Protein AF-A0A8K1FMA5-F1 (afdb_monomer)

Sequence (249 aa):
MRLHDHNEITRLQSVLAKSKANTSAMPLDVDAAVLAFESQVIRVVFQLLESLSGFIEFFFLLELTVLFLTFRWRFLTHLGYMLDTMLVIGTIMCEIFTQSKTLRLLGIIRVWRVFRLVNTLVDRERRAHDLTREALDIEKARVFQLQTENIAAQESLKREYESRASVERMLQGFKDEADTLREALNIAARAVAEATMQGFVGELVEDELTQPADKPTDPPLPLETLVVESDEELDEQHFQDALTVEVAG

Foldseek 3Di:
DVVVVVVVVVVVVVVVVVVVVVVVVPPPVVVVVVVVVVVVVVVVVVVVCVVVVVVVLVVVVVVLVVLCVVCPPVLCVPPVSVVSVCLSVVLVVCVVPPDPDCVVVNVVSVVVVVVVVVVVVVVVVVVVVVVVVVVVVVVVVVVVVVVVVVVVVVVVVVVVVVVVVVVVVVVVVVVVVVVVVVVVVVVVVVVVVVVVVVVVVPDDDDDDDDDDDDDDDDDDDDPPDPPPPPPPDDDPVVVVVVVVVVPPD

Radius of gyration: 58.7 Å; Cα contacts (8 Å, |Δi|>4): 14; chains: 1; bounding box: 173×33×138 Å

Structure (mmCIF, N/CA/C/O backbone):
data_AF-A0A8K1FMA5-F1
#
_entry.id   AF-A0A8K1FMA5-F1
#
loop_
_atom_site.group_PDB
_atom_site.id
_atom_site.type_symbol
_atom_site.label_atom_id
_atom_site.label_alt_id
_atom_site.label_comp_id
_atom_site.label_asym_id
_atom_site.label_entity_id
_atom_site.label_seq_id
_atom_site.pdbx_PDB_ins_code
_atom_site.Cartn_x
_atom_site.Cartn_y
_atom_site.Cartn_z
_atom_site.occupancy
_atom_site.B_iso_or_equiv
_atom_site.auth_seq_id
_atom_site.auth_comp_id
_atom_site.auth_asym_id
_atom_site.auth_atom_id
_atom_site.pdbx_PDB_model_num
ATOM 1 N N . MET A 1 1 ? 97.512 17.614 -18.744 1.00 57.12 1 MET A N 1
ATOM 2 C CA . MET A 1 1 ? 96.231 17.448 -18.020 1.00 57.12 1 MET A CA 1
ATOM 3 C C . MET A 1 1 ? 95.005 17.997 -18.768 1.00 57.12 1 MET A C 1
ATOM 5 O O . MET A 1 1 ? 93.962 17.393 -18.641 1.00 57.12 1 MET A O 1
ATOM 9 N N . ARG A 1 2 ? 95.101 19.038 -19.621 1.00 57.09 2 ARG A N 1
ATOM 10 C CA . ARG A 1 2 ? 93.936 19.632 -20.335 1.00 57.09 2 ARG A CA 1
ATOM 11 C C . ARG A 1 2 ? 93.333 18.840 -21.516 1.00 57.09 2 ARG A C 1
ATOM 13 O O . ARG A 1 2 ? 92.253 19.184 -21.973 1.00 57.09 2 ARG A O 1
ATOM 20 N N . LEU A 1 3 ? 94.017 17.819 -22.040 1.00 57.47 3 LEU A N 1
ATOM 21 C CA . LEU A 1 3 ? 93.524 17.041 -23.193 1.00 57.47 3 LEU A CA 1
ATOM 22 C C . LEU A 1 3 ? 92.567 15.905 -22.796 1.00 57.47 3 LEU A C 1
ATOM 24 O O . LEU A 1 3 ? 91.819 15.427 -23.643 1.00 57.47 3 LEU A O 1
ATOM 28 N N . HIS A 1 4 ? 92.569 15.487 -21.525 1.00 58.38 4 HIS A N 1
ATOM 29 C CA . HIS A 1 4 ? 91.697 14.408 -21.062 1.00 58.38 4 HIS A CA 1
ATOM 30 C C . HIS A 1 4 ? 90.245 14.886 -20.913 1.00 58.38 4 HIS A C 1
ATOM 32 O O . HIS A 1 4 ? 89.336 14.212 -21.397 1.00 58.38 4 HIS A O 1
ATOM 38 N N . ASP A 1 5 ? 90.055 16.099 -20.387 1.00 66.00 5 ASP A N 1
ATOM 39 C CA . ASP A 1 5 ? 88.735 16.701 -20.156 1.00 66.00 5 ASP A CA 1
ATOM 40 C C . ASP A 1 5 ? 87.955 16.950 -21.456 1.00 66.00 5 ASP A C 1
ATOM 42 O O . ASP A 1 5 ? 86.731 16.841 -21.494 1.00 66.00 5 ASP A O 1
ATOM 46 N N . HIS A 1 6 ? 88.643 17.238 -22.566 1.00 68.31 6 HIS A N 1
ATOM 47 C CA . HIS A 1 6 ? 87.973 17.549 -23.832 1.00 68.31 6 HIS A CA 1
ATOM 48 C C . HIS A 1 6 ? 87.292 16.322 -24.467 1.00 68.31 6 HIS A C 1
ATOM 50 O O . HIS A 1 6 ? 86.238 16.443 -25.099 1.00 68.31 6 HIS A O 1
ATOM 56 N N . ASN A 1 7 ? 87.856 15.129 -24.252 1.00 72.19 7 ASN A N 1
ATOM 57 C CA . ASN A 1 7 ? 87.273 13.871 -24.723 1.00 72.19 7 ASN A CA 1
ATOM 58 C C . ASN A 1 7 ? 86.082 13.419 -23.865 1.00 72.19 7 ASN A C 1
ATOM 60 O O . ASN A 1 7 ? 85.160 12.774 -24.367 1.00 72.19 7 ASN A O 1
ATOM 64 N N . GLU A 1 8 ? 86.063 13.773 -22.579 1.00 76.00 8 GLU A N 1
ATOM 65 C CA . GLU A 1 8 ? 84.919 13.480 -21.712 1.00 76.00 8 GLU A CA 1
ATOM 66 C C . GLU A 1 8 ? 83.738 14.402 -22.014 1.00 76.00 8 GLU A C 1
ATOM 68 O O . GLU A 1 8 ? 82.604 13.933 -22.120 1.00 76.00 8 GLU A O 1
ATOM 73 N N . ILE A 1 9 ? 84.000 15.686 -22.274 1.00 75.94 9 ILE A N 1
ATOM 74 C CA . ILE A 1 9 ? 82.956 16.652 -22.639 1.00 75.94 9 ILE A CA 1
ATOM 75 C C . ILE A 1 9 ? 82.278 16.259 -23.960 1.00 75.94 9 ILE A C 1
ATOM 77 O O . ILE A 1 9 ? 81.050 16.276 -24.048 1.00 75.94 9 ILE A O 1
ATOM 81 N N . THR A 1 10 ? 83.040 15.837 -24.972 1.00 79.38 10 THR A N 1
ATOM 82 C CA . THR A 1 10 ? 82.469 15.382 -26.254 1.00 79.38 10 THR A CA 1
ATOM 83 C C . THR A 1 10 ? 81.686 14.075 -26.113 1.00 79.38 10 THR A C 1
ATOM 85 O O . THR A 1 10 ? 80.614 13.932 -26.710 1.00 79.38 10 THR A O 1
ATOM 88 N N . ARG A 1 11 ? 82.136 13.143 -25.261 1.00 80.00 11 ARG A N 1
ATOM 89 C CA . ARG A 1 11 ? 81.356 11.940 -24.931 1.00 80.00 11 ARG A CA 1
ATOM 90 C C . ARG A 1 11 ? 80.042 12.284 -24.244 1.00 80.00 11 ARG A C 1
ATOM 92 O O . ARG A 1 11 ? 79.002 11.789 -24.681 1.00 80.00 11 ARG A O 1
ATOM 99 N N . LEU A 1 12 ? 80.060 13.156 -23.240 1.00 80.00 12 LEU A N 1
ATOM 100 C CA . LEU A 1 12 ? 78.847 13.566 -22.534 1.00 80.00 12 LEU A CA 1
ATOM 101 C C . LEU A 1 12 ? 77.875 14.293 -23.464 1.00 80.00 12 LEU A C 1
ATOM 103 O O . LEU A 1 12 ? 76.683 14.002 -23.429 1.00 80.00 12 LEU A O 1
ATOM 107 N N . GLN A 1 13 ? 78.362 15.144 -24.368 1.00 81.56 13 GLN A N 1
ATOM 108 C CA . GLN A 1 13 ? 77.512 15.784 -25.375 1.00 81.56 13 GLN A CA 1
ATOM 109 C C . GLN A 1 13 ? 76.880 14.775 -26.339 1.00 81.56 13 GLN A C 1
ATOM 111 O O . GLN A 1 13 ? 75.699 14.903 -26.653 1.00 81.56 13 GLN A O 1
ATOM 116 N N . SER A 1 14 ? 77.612 13.737 -26.758 1.00 80.00 14 SER A N 1
ATOM 117 C CA . SER A 1 14 ? 77.051 12.690 -27.623 1.00 80.00 14 SER A CA 1
ATOM 118 C C . SER A 1 14 ? 75.979 11.852 -26.914 1.00 80.00 14 SER A C 1
ATOM 120 O O . SER A 1 14 ? 74.945 11.540 -27.504 1.00 80.00 14 SER A O 1
ATOM 122 N N . VAL A 1 15 ? 76.173 11.547 -25.625 1.00 81.31 15 VAL A N 1
ATOM 123 C CA . VAL A 1 15 ? 75.199 10.806 -24.809 1.00 81.31 15 VAL A CA 1
ATOM 124 C C . VAL A 1 15 ? 73.966 11.663 -24.537 1.00 81.31 15 VAL A C 1
ATOM 126 O O . VAL A 1 15 ? 72.845 11.167 -24.625 1.00 81.31 15 VAL A O 1
ATOM 129 N N . LEU A 1 16 ? 74.146 12.958 -24.278 1.00 78.50 16 LEU A N 1
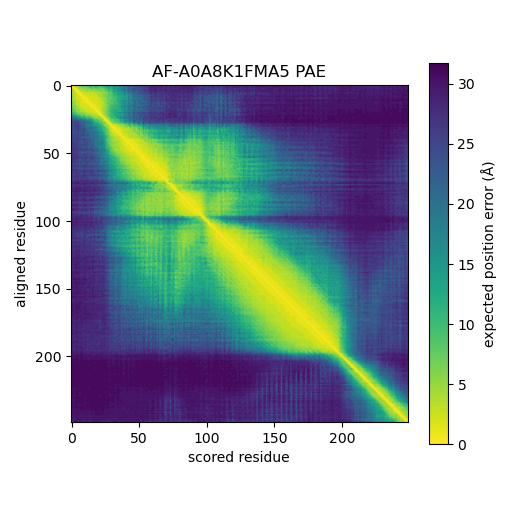ATOM 130 C CA . LEU A 1 16 ? 73.052 13.889 -24.014 1.00 78.50 16 LEU A CA 1
ATOM 131 C C . LEU A 1 16 ? 72.252 14.190 -25.291 1.00 78.50 16 LEU A C 1
ATOM 133 O O . LEU A 1 16 ? 71.025 14.224 -25.241 1.00 78.50 16 LEU A O 1
ATOM 137 N N . ALA A 1 17 ? 72.908 14.297 -26.450 1.00 77.25 17 ALA A N 1
ATOM 138 C CA . ALA A 1 17 ? 72.239 14.403 -27.747 1.00 77.25 17 ALA A CA 1
ATOM 139 C C . ALA A 1 17 ? 71.451 13.129 -28.094 1.00 77.25 17 ALA A C 1
ATOM 141 O O . ALA A 1 17 ? 70.309 13.215 -28.543 1.00 77.25 17 ALA A O 1
ATOM 142 N N . LYS A 1 18 ? 72.017 11.946 -27.823 1.00 74.94 18 LYS A N 1
ATOM 143 C CA . LYS A 1 18 ? 71.348 10.657 -28.051 1.00 74.94 18 LYS A CA 1
ATOM 144 C C . LYS A 1 18 ? 70.177 10.426 -27.086 1.00 74.94 18 LYS A C 1
ATOM 146 O O . LYS A 1 18 ? 69.137 9.930 -27.501 1.00 74.94 18 LYS A O 1
ATOM 151 N N . SER A 1 19 ? 70.314 10.850 -25.829 1.00 69.94 19 SER A N 1
ATOM 152 C CA . SER A 1 19 ? 69.232 10.853 -24.837 1.00 69.94 19 SER A CA 1
ATOM 153 C C . SER A 1 19 ? 68.105 11.805 -25.248 1.00 69.94 19 SER A C 1
ATOM 155 O O . SER A 1 19 ? 66.954 11.392 -25.329 1.00 69.94 19 SER A O 1
ATOM 157 N N . LYS A 1 20 ? 68.429 13.045 -25.642 1.00 67.50 20 LYS A N 1
ATOM 158 C CA . LYS A 1 20 ? 67.441 14.037 -26.098 1.00 67.50 20 LYS A CA 1
ATOM 159 C C . LYS A 1 20 ? 66.691 13.591 -27.361 1.00 67.50 20 LYS A C 1
ATOM 161 O O . LYS A 1 20 ? 65.498 13.861 -27.474 1.00 67.50 20 LYS A O 1
ATOM 166 N N . ALA A 1 21 ? 67.358 12.879 -28.272 1.00 63.41 21 ALA A N 1
ATOM 167 C CA . ALA A 1 21 ? 66.722 12.283 -29.448 1.00 63.41 21 ALA A CA 1
ATOM 168 C C . ALA A 1 21 ? 65.750 11.145 -29.081 1.00 63.41 21 ALA A C 1
ATOM 170 O O . ALA A 1 21 ? 64.654 11.088 -29.633 1.00 63.41 21 ALA A O 1
ATOM 171 N N . ASN A 1 22 ? 66.099 10.295 -28.109 1.00 60.34 22 ASN A N 1
ATOM 172 C CA . ASN A 1 22 ? 65.214 9.224 -27.641 1.00 60.34 22 ASN A CA 1
ATOM 173 C C . ASN A 1 22 ? 64.010 9.751 -26.843 1.00 60.34 22 ASN A C 1
ATOM 175 O O . ASN A 1 22 ? 62.909 9.231 -26.996 1.00 60.34 22 ASN A O 1
ATOM 179 N N . THR A 1 23 ? 64.176 10.803 -26.037 1.00 57.38 23 THR A N 1
ATOM 180 C CA . THR A 1 23 ? 63.074 11.377 -25.242 1.00 57.38 23 THR A CA 1
ATOM 181 C C . THR A 1 23 ? 62.101 12.201 -26.095 1.00 57.38 23 THR A C 1
ATOM 183 O O . THR A 1 23 ? 60.922 12.293 -25.768 1.00 57.38 23 THR A O 1
ATOM 186 N N . SER A 1 24 ? 62.549 12.763 -27.225 1.00 55.69 24 SER A N 1
ATOM 187 C CA . SER A 1 24 ? 61.679 13.517 -28.144 1.00 55.69 24 SER A CA 1
ATOM 188 C C . SER A 1 24 ? 60.790 12.632 -29.031 1.00 55.69 24 SER A C 1
ATOM 190 O O . SER A 1 24 ? 59.864 13.151 -29.649 1.00 55.69 24 SER A O 1
ATOM 192 N N . ALA A 1 25 ? 61.056 11.325 -29.113 1.00 55.50 25 ALA A N 1
ATOM 193 C CA . ALA A 1 25 ? 60.294 10.387 -29.941 1.00 55.50 25 ALA A CA 1
ATOM 194 C C . ALA A 1 25 ? 59.151 9.677 -29.184 1.00 55.50 25 ALA A C 1
ATOM 196 O O . ALA A 1 25 ? 58.418 8.905 -29.792 1.00 55.50 25 ALA A O 1
ATOM 197 N N . MET A 1 26 ? 58.992 9.924 -27.876 1.00 55.81 26 MET A N 1
ATOM 198 C CA . MET A 1 26 ? 58.105 9.148 -26.997 1.00 55.81 26 MET A CA 1
ATOM 199 C C . MET A 1 26 ? 56.986 9.922 -26.247 1.00 55.81 26 MET A C 1
ATOM 201 O O . MET A 1 26 ? 56.595 9.469 -25.176 1.00 55.81 26 MET A O 1
ATOM 205 N N . PRO A 1 27 ? 56.422 11.045 -26.749 1.00 53.69 27 PRO A N 1
ATOM 206 C CA . PRO A 1 27 ? 55.137 11.527 -26.218 1.00 53.69 27 PRO A CA 1
ATOM 207 C C . PRO A 1 27 ? 53.956 11.459 -27.204 1.00 53.69 27 PRO A C 1
ATOM 209 O O . PRO A 1 27 ? 52.830 11.684 -26.789 1.00 53.69 27 PRO A O 1
ATOM 212 N N . LEU A 1 28 ? 54.159 11.127 -28.485 1.00 54.62 28 LEU A N 1
ATOM 213 C CA . LEU A 1 28 ? 53.082 11.178 -29.497 1.00 54.62 28 LEU A CA 1
ATOM 214 C C . LEU A 1 28 ? 52.257 9.888 -29.647 1.00 54.62 28 LEU A C 1
ATOM 216 O O . LEU A 1 28 ? 51.169 9.933 -30.211 1.00 54.62 28 LEU A O 1
ATOM 220 N N . ASP A 1 29 ? 52.749 8.753 -29.148 1.00 60.56 29 ASP A N 1
ATOM 221 C CA . ASP A 1 29 ? 52.076 7.455 -29.317 1.00 60.56 29 ASP A CA 1
ATOM 222 C C . ASP A 1 29 ? 51.064 7.166 -28.193 1.00 60.56 29 ASP A C 1
ATOM 224 O O . ASP A 1 29 ? 50.054 6.505 -28.410 1.00 60.56 29 ASP A O 1
ATOM 228 N N . VAL A 1 30 ? 51.279 7.722 -26.993 1.00 65.62 30 VAL A N 1
ATOM 229 C CA . VAL A 1 30 ? 50.375 7.516 -25.847 1.00 65.62 30 VAL A CA 1
ATOM 230 C C . VAL A 1 30 ? 49.055 8.254 -26.059 1.00 65.62 30 VAL A C 1
ATOM 232 O O . VAL A 1 30 ? 47.998 7.655 -25.893 1.00 65.62 30 VAL A O 1
ATOM 235 N N . ASP A 1 31 ? 49.096 9.510 -26.507 1.00 73.00 31 ASP A N 1
ATOM 236 C CA . ASP A 1 31 ? 47.880 10.281 -26.796 1.00 73.00 31 ASP A CA 1
ATOM 237 C C . ASP A 1 31 ? 47.112 9.691 -27.988 1.00 73.00 31 ASP A C 1
ATOM 239 O O . ASP A 1 31 ? 45.884 9.602 -27.966 1.00 73.00 31 ASP A O 1
ATOM 243 N N . ALA A 1 32 ? 47.826 9.204 -29.010 1.00 73.25 32 ALA A N 1
ATOM 244 C CA . ALA A 1 32 ? 47.218 8.505 -30.138 1.00 73.25 32 ALA A CA 1
ATOM 245 C C . ALA A 1 32 ? 46.580 7.170 -29.714 1.00 73.25 32 ALA A C 1
ATOM 247 O O . ALA A 1 32 ? 45.475 6.853 -30.157 1.00 73.25 32 ALA A O 1
ATOM 248 N N . ALA A 1 33 ? 47.228 6.412 -28.824 1.00 73.00 33 ALA A N 1
ATOM 249 C CA . ALA A 1 33 ? 46.697 5.169 -28.274 1.00 73.00 33 ALA A CA 1
ATOM 250 C C . ALA A 1 33 ? 45.479 5.402 -27.368 1.00 73.00 33 ALA A C 1
ATOM 252 O O . ALA A 1 33 ? 44.516 4.639 -27.444 1.00 73.00 33 ALA A O 1
ATOM 253 N N . VAL A 1 34 ? 45.475 6.467 -26.558 1.00 74.94 34 VAL A N 1
ATOM 254 C CA . VAL A 1 34 ? 44.325 6.855 -25.725 1.00 74.94 34 VAL A CA 1
ATOM 255 C C . VAL A 1 34 ? 43.141 7.260 -26.603 1.00 74.94 34 VAL A C 1
ATOM 257 O O . VAL A 1 34 ? 42.051 6.727 -26.419 1.00 74.94 34 VAL A O 1
ATOM 260 N N . LEU A 1 35 ? 43.349 8.097 -27.623 1.00 76.62 35 LEU A N 1
ATOM 261 C CA . LEU A 1 35 ? 42.286 8.481 -28.562 1.00 76.62 35 LEU A CA 1
ATOM 262 C C . LEU A 1 35 ? 41.766 7.287 -29.381 1.00 76.62 35 LEU A C 1
ATOM 264 O O . LEU A 1 35 ? 40.562 7.172 -29.628 1.00 76.62 35 LEU A O 1
ATOM 268 N N . ALA A 1 36 ? 42.649 6.370 -29.787 1.00 77.69 36 ALA A N 1
ATOM 269 C CA . ALA A 1 36 ? 42.258 5.143 -30.476 1.00 77.69 36 ALA A CA 1
ATOM 270 C C . ALA A 1 36 ? 41.417 4.238 -29.564 1.00 77.69 36 ALA A C 1
ATOM 272 O O . ALA A 1 36 ? 40.360 3.764 -29.988 1.00 77.69 36 ALA A O 1
ATOM 273 N N . PHE A 1 37 ? 41.831 4.066 -28.306 1.00 77.88 37 PHE A N 1
ATOM 274 C CA . PHE A 1 37 ? 41.095 3.298 -27.306 1.00 77.88 37 PHE A CA 1
ATOM 275 C C . PHE A 1 37 ? 39.724 3.916 -27.012 1.00 77.88 37 PHE A C 1
ATOM 277 O O . PHE A 1 37 ? 38.719 3.210 -27.066 1.00 77.88 37 PHE A O 1
ATOM 284 N N . GLU A 1 38 ? 39.649 5.232 -26.803 1.00 80.81 38 GLU A N 1
ATOM 285 C CA . GLU A 1 38 ? 38.384 5.953 -26.629 1.00 80.81 38 GLU A CA 1
ATOM 286 C C . GLU A 1 38 ? 37.455 5.746 -27.829 1.00 80.81 38 GLU A C 1
ATOM 288 O O . GLU A 1 38 ? 36.285 5.400 -27.663 1.00 80.81 38 GLU A O 1
ATOM 293 N N . SER A 1 39 ? 37.978 5.860 -29.053 1.00 81.38 39 SER A N 1
ATOM 294 C CA . SER A 1 39 ? 37.184 5.649 -30.266 1.00 81.38 39 SER A CA 1
ATOM 295 C C . SER A 1 39 ? 36.667 4.211 -30.397 1.00 81.38 39 SER A C 1
ATOM 297 O O . SER A 1 39 ? 35.559 3.985 -30.894 1.00 81.38 39 SER A O 1
ATOM 299 N N . GLN A 1 40 ? 37.441 3.231 -29.931 1.00 85.88 40 GLN A N 1
ATOM 300 C CA . GLN A 1 40 ? 37.088 1.820 -29.995 1.00 85.88 40 GLN A CA 1
ATOM 301 C C . GLN A 1 40 ? 36.061 1.453 -28.923 1.00 85.88 40 GLN A C 1
ATOM 303 O O . GLN A 1 40 ? 35.084 0.772 -29.233 1.00 85.88 40 GLN A O 1
ATOM 308 N N . VAL A 1 41 ? 36.212 1.979 -27.705 1.00 84.62 41 VAL A N 1
ATOM 309 C CA . VAL A 1 41 ? 35.208 1.861 -26.639 1.00 84.62 41 VAL A CA 1
ATOM 310 C C . VAL A 1 41 ? 33.893 2.478 -27.093 1.00 84.62 41 VAL A C 1
ATOM 312 O O . VAL A 1 41 ? 32.857 1.830 -26.986 1.00 84.62 41 VAL A O 1
ATOM 315 N N . ILE A 1 42 ? 33.922 3.677 -27.678 1.00 84.81 42 ILE A N 1
ATOM 316 C CA . ILE A 1 42 ? 32.722 4.340 -28.192 1.00 84.81 42 ILE A CA 1
ATOM 317 C C . ILE A 1 42 ? 32.021 3.466 -29.243 1.00 84.81 42 ILE A C 1
ATOM 319 O O . ILE A 1 42 ? 30.808 3.287 -29.167 1.00 84.81 42 ILE A O 1
ATOM 323 N N . ARG A 1 43 ? 32.756 2.859 -30.186 1.00 84.56 43 ARG A N 1
ATOM 324 C CA . ARG A 1 43 ? 32.174 1.945 -31.190 1.0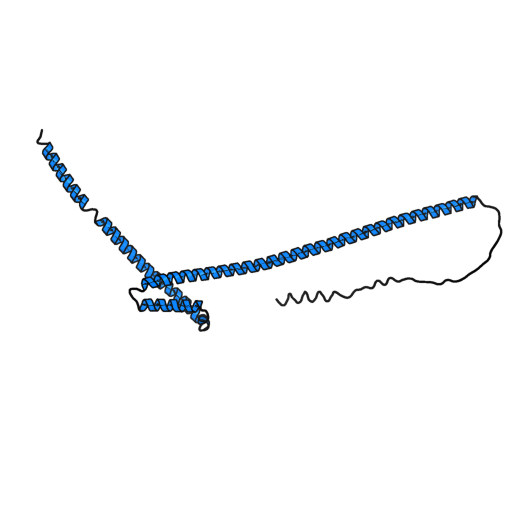0 84.56 43 ARG A CA 1
ATOM 325 C C . ARG A 1 43 ? 31.535 0.710 -30.563 1.00 84.56 43 ARG A C 1
ATOM 327 O O . ARG A 1 43 ? 30.416 0.367 -30.932 1.00 84.56 43 ARG A O 1
ATOM 334 N N . VAL A 1 44 ? 32.222 0.063 -29.622 1.00 86.19 44 VAL A N 1
ATOM 335 C CA . VAL A 1 44 ? 31.703 -1.128 -28.931 1.00 86.19 44 VAL A CA 1
ATOM 336 C C . VAL A 1 44 ? 30.462 -0.776 -28.115 1.00 86.19 44 VAL A C 1
ATOM 338 O O . VAL A 1 44 ? 29.468 -1.493 -28.170 1.00 86.19 44 VAL A O 1
ATOM 341 N N . VAL A 1 45 ? 30.484 0.356 -27.411 1.00 81.19 45 VAL A N 1
ATOM 342 C CA . VAL A 1 45 ? 29.339 0.875 -26.657 1.00 81.19 45 VAL A CA 1
ATOM 343 C C . VAL A 1 45 ? 28.169 1.158 -27.595 1.00 81.19 45 VAL A C 1
ATOM 345 O O . VAL A 1 45 ? 27.068 0.701 -27.315 1.00 81.1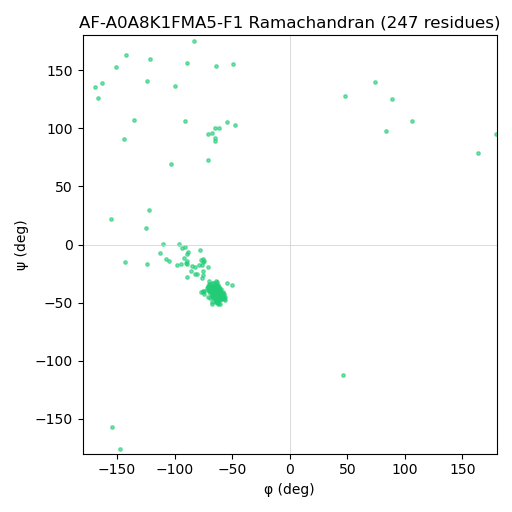9 45 VAL A O 1
ATOM 348 N N . PHE A 1 46 ? 28.379 1.819 -28.736 1.00 82.25 46 PHE A N 1
ATOM 349 C CA . PHE A 1 46 ? 27.308 2.039 -29.713 1.00 82.25 46 PHE A CA 1
ATOM 350 C C . PHE A 1 46 ? 26.735 0.730 -30.261 1.00 82.25 46 PHE A C 1
ATOM 352 O O . PHE A 1 46 ? 25.518 0.595 -30.321 1.00 82.25 46 PHE A O 1
ATOM 359 N N . GLN A 1 47 ? 27.579 -0.251 -30.579 1.00 83.88 47 GLN A N 1
ATOM 360 C CA . GLN A 1 47 ? 27.141 -1.556 -31.078 1.00 83.88 47 GLN A CA 1
ATOM 361 C C . GLN A 1 47 ? 26.357 -2.357 -30.019 1.00 83.88 47 GLN A C 1
ATOM 363 O O . GLN A 1 47 ? 25.366 -3.026 -30.325 1.00 83.88 47 GLN A O 1
ATOM 368 N N . LEU A 1 48 ? 26.758 -2.256 -28.750 1.00 83.06 48 LEU A N 1
ATOM 369 C CA . LEU A 1 48 ? 26.019 -2.818 -27.619 1.00 83.06 48 LEU A CA 1
ATOM 370 C C . LEU A 1 48 ? 24.691 -2.094 -27.397 1.00 83.06 48 LEU A C 1
ATOM 372 O O . LEU A 1 48 ? 23.676 -2.748 -27.197 1.00 83.06 48 LEU A O 1
ATOM 376 N N . LEU A 1 49 ? 24.667 -0.762 -27.460 1.00 80.38 49 LEU A N 1
ATOM 377 C CA . LEU A 1 49 ? 23.431 0.011 -27.335 1.00 80.38 49 LEU A CA 1
ATOM 378 C C . LEU A 1 49 ? 22.461 -0.285 -28.478 1.00 80.38 49 LEU A C 1
ATOM 380 O O . LEU A 1 49 ? 21.259 -0.333 -28.245 1.00 80.38 49 LEU A O 1
ATOM 384 N N . GLU A 1 50 ? 22.962 -0.477 -29.694 1.00 80.75 50 GLU A N 1
ATOM 385 C CA . GLU A 1 50 ? 22.156 -0.806 -30.868 1.00 80.75 50 GLU A CA 1
ATOM 386 C C . GLU A 1 50 ? 21.538 -2.204 -30.737 1.00 80.75 50 GLU A C 1
ATOM 388 O O . GLU A 1 50 ? 20.320 -2.350 -30.836 1.00 80.75 50 GLU A O 1
ATOM 393 N N . SER A 1 51 ? 22.344 -3.212 -30.389 1.00 85.38 51 SER A N 1
ATOM 394 C CA . SER A 1 51 ? 21.850 -4.577 -30.148 1.00 85.38 51 SER A CA 1
ATOM 395 C C . SER A 1 51 ? 20.902 -4.670 -28.946 1.00 85.38 51 SER A C 1
ATOM 397 O O . SER A 1 51 ? 19.845 -5.293 -29.046 1.00 85.38 51 SER A O 1
ATOM 399 N N . LEU A 1 52 ? 21.224 -4.006 -27.831 1.00 80.88 52 LEU A N 1
ATOM 400 C CA . LEU A 1 52 ? 20.363 -3.932 -26.648 1.00 80.88 52 LEU A CA 1
ATOM 401 C C . LEU A 1 52 ? 19.054 -3.202 -26.960 1.00 80.88 52 LEU A C 1
ATOM 403 O O . LEU A 1 52 ? 17.992 -3.607 -26.492 1.00 80.88 52 LEU A O 1
ATOM 407 N N . SER A 1 53 ? 19.114 -2.142 -27.765 1.00 77.50 53 SER A N 1
ATOM 408 C CA . SER A 1 53 ? 17.925 -1.406 -28.174 1.00 77.50 53 SER A CA 1
ATOM 409 C C . SER A 1 53 ? 16.994 -2.265 -29.021 1.00 77.50 53 SER A C 1
ATOM 411 O O . SER A 1 53 ? 15.807 -2.323 -28.711 1.00 77.50 53 SER A O 1
ATOM 413 N N . GLY A 1 54 ? 17.513 -2.940 -30.050 1.00 80.19 54 GLY A N 1
ATOM 414 C CA . GLY A 1 54 ? 16.707 -3.834 -30.885 1.00 80.19 54 GLY A CA 1
ATOM 415 C C . GLY A 1 54 ? 16.113 -4.990 -30.075 1.00 80.19 54 GLY A C 1
ATOM 416 O O . GLY A 1 54 ? 14.955 -5.359 -30.262 1.00 80.19 54 GLY A O 1
ATOM 417 N N . PHE A 1 55 ? 16.867 -5.509 -29.102 1.00 83.38 55 PHE A N 1
ATOM 418 C CA . PHE A 1 55 ? 16.384 -6.532 -28.178 1.00 83.38 55 PHE A CA 1
ATOM 419 C C . PHE A 1 55 ? 15.210 -6.037 -27.325 1.00 83.38 55 PHE A C 1
ATOM 421 O O . PHE A 1 55 ? 14.166 -6.679 -27.284 1.00 83.38 55 PHE A O 1
ATOM 428 N N . ILE A 1 56 ? 15.341 -4.880 -26.672 1.00 81.12 56 ILE A N 1
ATOM 429 C CA . ILE A 1 56 ? 14.273 -4.311 -25.838 1.00 81.12 56 ILE A CA 1
ATOM 430 C C . ILE A 1 56 ? 13.029 -4.002 -26.685 1.00 81.12 56 ILE A C 1
ATOM 432 O O . ILE A 1 56 ? 11.904 -4.281 -26.270 1.00 81.12 56 ILE A O 1
ATOM 436 N N . GLU A 1 57 ? 13.217 -3.474 -27.892 1.00 80.50 57 GLU A N 1
ATOM 437 C CA . GLU A 1 57 ? 12.135 -3.209 -28.839 1.00 80.50 57 GLU A CA 1
ATOM 438 C C . GLU A 1 57 ? 11.383 -4.478 -29.254 1.00 80.50 57 GLU A C 1
ATOM 440 O O . GLU A 1 57 ? 10.152 -4.467 -29.306 1.00 80.50 57 GLU A O 1
ATOM 445 N N . PHE A 1 58 ? 12.093 -5.591 -29.446 1.00 82.38 58 PHE A N 1
ATOM 446 C CA . PHE A 1 58 ? 11.481 -6.886 -29.727 1.00 82.38 58 PHE A CA 1
ATOM 447 C C . PHE A 1 58 ? 10.567 -7.370 -28.589 1.00 82.38 58 PHE A C 1
ATOM 449 O O . PHE A 1 58 ? 9.437 -7.784 -28.852 1.00 82.38 58 PHE A O 1
ATOM 456 N N . PHE A 1 59 ? 11.004 -7.280 -27.326 1.00 82.31 59 PHE A N 1
ATOM 457 C CA . PHE A 1 59 ? 10.153 -7.642 -26.179 1.00 82.31 59 PHE A CA 1
ATOM 458 C C . PHE A 1 59 ? 8.897 -6.779 -26.109 1.00 82.31 59 PHE A C 1
ATOM 460 O O . PHE A 1 59 ? 7.808 -7.290 -25.854 1.00 82.31 59 PHE A O 1
ATOM 467 N N . PHE A 1 60 ? 9.031 -5.488 -26.403 1.00 76.81 60 PHE A N 1
ATOM 468 C CA . PHE A 1 60 ? 7.892 -4.584 -26.449 1.00 76.81 60 PHE A CA 1
ATOM 469 C C . PHE A 1 60 ? 6.935 -4.876 -27.603 1.00 76.81 60 PHE A C 1
ATOM 471 O O . PHE A 1 60 ? 5.725 -4.770 -27.424 1.00 76.81 60 PHE A O 1
ATOM 478 N N . LEU A 1 61 ? 7.439 -5.250 -28.779 1.00 82.19 61 LEU A N 1
ATOM 479 C CA . LEU A 1 61 ? 6.599 -5.689 -29.893 1.00 82.19 61 LEU A CA 1
ATOM 480 C C . LEU A 1 61 ? 5.839 -6.967 -29.554 1.00 82.19 61 LEU A C 1
ATOM 482 O O . LEU A 1 61 ? 4.659 -7.089 -29.886 1.00 82.19 61 LEU A O 1
ATOM 486 N N . LEU A 1 62 ? 6.496 -7.905 -28.876 1.00 85.88 62 LEU A N 1
ATOM 487 C CA . LEU A 1 62 ? 5.870 -9.135 -28.411 1.00 85.88 62 LEU A CA 1
ATOM 488 C C . LEU A 1 62 ? 4.768 -8.829 -27.392 1.00 85.88 62 LEU A C 1
ATOM 490 O O . LEU A 1 62 ? 3.640 -9.288 -27.565 1.00 85.88 62 LEU A O 1
ATOM 494 N N . GLU A 1 63 ? 5.055 -8.004 -26.384 1.00 84.25 63 GLU A N 1
ATOM 495 C CA . GLU A 1 63 ? 4.071 -7.546 -25.398 1.00 84.25 63 GLU A CA 1
ATOM 496 C C . GLU A 1 63 ? 2.878 -6.855 -26.077 1.00 84.25 63 GLU A C 1
ATOM 498 O O . GLU A 1 63 ? 1.725 -7.204 -25.818 1.00 84.25 63 GLU A O 1
ATOM 503 N N . LEU A 1 64 ? 3.139 -5.939 -27.013 1.00 80.06 64 LEU A N 1
ATOM 504 C CA . LEU A 1 64 ? 2.105 -5.226 -27.759 1.00 80.06 64 LEU A CA 1
ATOM 505 C C . LEU A 1 64 ? 1.271 -6.164 -28.640 1.00 80.06 64 LEU A C 1
ATOM 507 O O . LEU A 1 64 ? 0.061 -5.987 -28.754 1.00 80.06 64 LEU A O 1
ATOM 511 N N . THR A 1 65 ? 1.888 -7.198 -29.211 1.00 84.50 65 THR A N 1
ATOM 512 C CA . THR A 1 65 ? 1.189 -8.233 -29.986 1.00 84.50 65 THR A CA 1
ATOM 513 C C . THR A 1 65 ? 0.266 -9.053 -29.089 1.00 84.50 65 THR A C 1
ATOM 515 O O . THR A 1 65 ? -0.888 -9.285 -29.445 1.00 84.50 65 THR A O 1
ATOM 518 N N . VAL A 1 66 ? 0.728 -9.449 -27.900 1.00 86.19 66 VAL A N 1
ATOM 519 C CA . VAL A 1 66 ? -0.096 -10.165 -26.913 1.00 86.19 66 VAL A CA 1
ATOM 520 C C . VAL A 1 66 ? -1.269 -9.293 -26.452 1.00 86.19 66 VAL A C 1
ATOM 522 O O . VAL A 1 66 ? -2.412 -9.755 -26.417 1.00 86.19 66 VAL A O 1
ATOM 525 N N . LEU A 1 67 ? -1.026 -8.014 -26.164 1.00 81.56 67 LEU A N 1
ATOM 526 C CA . LEU A 1 67 ? -2.066 -7.040 -25.813 1.00 81.56 67 LEU A CA 1
ATOM 527 C C . LEU A 1 67 ? -3.074 -6.834 -26.955 1.00 81.56 67 LEU A C 1
ATOM 529 O O . LEU A 1 67 ? -4.285 -6.808 -26.730 1.00 81.56 67 LEU A O 1
ATOM 533 N N . PHE A 1 68 ? -2.599 -6.748 -28.195 1.00 83.00 68 PHE A N 1
ATOM 534 C CA . PHE A 1 68 ? -3.460 -6.616 -29.365 1.00 83.00 68 PHE A CA 1
ATOM 535 C C . PHE A 1 68 ? -4.330 -7.863 -29.578 1.00 83.00 68 PHE A C 1
ATOM 537 O O . PHE A 1 68 ? -5.524 -7.745 -29.856 1.00 83.00 68 PHE A O 1
ATOM 544 N N . LEU A 1 69 ? -3.771 -9.063 -29.394 1.00 86.69 69 LEU A N 1
ATOM 545 C CA . LEU A 1 69 ? -4.507 -10.325 -29.513 1.00 86.69 69 LEU A CA 1
ATOM 546 C C . LEU A 1 69 ? -5.574 -10.482 -28.425 1.00 86.69 69 LEU A C 1
ATOM 548 O O . LEU A 1 69 ? -6.677 -10.947 -28.714 1.00 86.69 69 LEU A O 1
ATOM 552 N N . THR A 1 70 ? -5.262 -10.076 -27.194 1.00 86.94 70 THR A N 1
ATOM 553 C CA . THR A 1 70 ? -6.167 -10.204 -26.041 1.00 86.94 70 THR A CA 1
ATOM 554 C C . THR A 1 70 ? -7.315 -9.193 -26.079 1.00 86.94 70 THR A C 1
ATOM 556 O O . THR A 1 70 ? -8.462 -9.570 -25.845 1.00 86.94 70 THR A O 1
ATOM 559 N N . PHE A 1 71 ? -7.051 -7.928 -26.425 1.00 83.00 71 PHE A N 1
ATOM 560 C CA . PHE A 1 71 ? -8.043 -6.844 -26.338 1.00 83.00 71 PHE A CA 1
ATOM 561 C C . PHE A 1 71 ? -8.629 -6.391 -27.691 1.00 83.00 71 PHE A C 1
ATOM 563 O O . PHE A 1 71 ? -9.661 -5.708 -27.718 1.00 83.00 71 PHE A O 1
ATOM 570 N N . ARG A 1 72 ? -8.020 -6.781 -28.821 1.00 83.38 72 ARG A N 1
ATOM 571 C CA . ARG A 1 72 ? -8.452 -6.487 -30.203 1.00 83.38 72 ARG A CA 1
ATOM 572 C C . ARG A 1 72 ? -8.838 -5.013 -30.399 1.00 83.38 72 ARG A C 1
ATOM 574 O O . ARG A 1 72 ? -7.996 -4.130 -30.316 1.00 83.38 72 ARG A O 1
ATOM 581 N N . TRP A 1 73 ? -10.118 -4.731 -30.643 1.00 74.25 73 TRP A N 1
ATOM 582 C CA . TRP A 1 73 ? -10.633 -3.384 -30.920 1.00 74.25 73 TRP A CA 1
ATOM 583 C C . TRP A 1 73 ? -10.859 -2.544 -29.659 1.00 74.25 73 TRP A C 1
ATOM 585 O O . TRP A 1 73 ? -10.767 -1.320 -29.706 1.00 74.25 73 TRP A O 1
ATOM 595 N N . ARG A 1 74 ? -11.094 -3.190 -28.510 1.00 77.19 74 ARG A N 1
ATOM 596 C CA . ARG A 1 74 ? -11.269 -2.521 -27.208 1.00 77.19 74 ARG A CA 1
ATOM 597 C C . ARG A 1 74 ? -9.935 -2.031 -26.631 1.00 77.19 74 ARG A C 1
ATOM 599 O O . ARG A 1 74 ? -9.900 -1.227 -25.710 1.00 77.19 74 ARG A O 1
ATOM 606 N N . PHE A 1 75 ? -8.824 -2.470 -27.212 1.00 68.56 75 PHE A N 1
ATOM 607 C CA . PHE A 1 75 ? -7.495 -1.949 -26.918 1.00 68.56 75 PHE A CA 1
ATOM 608 C C . PHE A 1 75 ? -7.354 -0.465 -27.294 1.00 68.56 75 PHE A C 1
ATOM 610 O O . PHE A 1 75 ? -6.755 0.315 -26.555 1.00 68.56 75 PHE A O 1
ATOM 617 N N . LEU A 1 76 ? -7.964 -0.053 -28.412 1.00 67.25 76 LEU A N 1
ATOM 618 C CA . LEU A 1 76 ? -7.840 1.304 -28.953 1.00 67.25 76 LEU A CA 1
ATOM 619 C C . LEU A 1 76 ? -8.643 2.351 -28.173 1.00 67.25 76 LEU A C 1
ATOM 621 O O . LEU A 1 76 ? -8.391 3.543 -28.320 1.00 67.25 76 LEU A O 1
ATOM 625 N N . THR A 1 77 ? -9.581 1.936 -27.318 1.00 78.31 77 THR A N 1
ATOM 626 C CA . THR A 1 77 ? -10.358 2.876 -26.497 1.00 78.31 77 THR A CA 1
ATOM 627 C C . THR A 1 77 ? -9.563 3.424 -25.313 1.00 78.31 77 THR A C 1
ATOM 629 O O . THR A 1 77 ? -9.921 4.451 -24.744 1.00 78.31 77 THR A O 1
ATOM 632 N N . HIS A 1 78 ? -8.459 2.774 -24.942 1.00 80.31 78 HIS A N 1
ATOM 633 C CA . HIS A 1 78 ? -7.576 3.255 -23.891 1.00 80.31 78 HIS A CA 1
ATOM 634 C C . HIS A 1 78 ? -6.485 4.138 -24.494 1.00 80.31 78 HIS A C 1
ATOM 636 O O . HIS A 1 78 ? -5.520 3.650 -25.085 1.00 80.31 78 HIS A O 1
ATOM 642 N N . LEU A 1 79 ? -6.609 5.448 -24.277 1.00 76.00 79 LEU A N 1
ATOM 643 C CA . LEU A 1 79 ? -5.680 6.465 -24.782 1.00 76.00 79 LEU A CA 1
ATOM 644 C C . LEU A 1 79 ? -4.211 6.130 -24.480 1.00 76.00 79 LEU A C 1
ATOM 646 O O . LEU A 1 79 ? -3.322 6.372 -25.295 1.00 76.00 79 LEU A O 1
ATOM 650 N N . GLY A 1 80 ? -3.961 5.512 -23.323 1.00 78.00 80 GLY A N 1
ATOM 651 C CA . GLY A 1 80 ? -2.633 5.064 -22.944 1.00 78.00 80 GLY A CA 1
ATOM 652 C C . GLY A 1 80 ? -2.058 4.004 -23.890 1.00 78.00 80 GLY A C 1
ATOM 653 O O . GLY A 1 80 ? -0.924 4.150 -24.352 1.00 78.00 80 GLY A O 1
ATOM 654 N N . TYR A 1 81 ? -2.815 2.953 -24.182 1.00 77.25 81 TYR A N 1
ATOM 655 C CA . TYR A 1 81 ? -2.366 1.874 -25.060 1.00 77.25 81 TYR A CA 1
ATOM 656 C C . TYR A 1 81 ? -2.253 2.332 -26.517 1.00 77.25 81 TYR A C 1
ATOM 658 O O . TYR A 1 81 ? -1.295 1.979 -27.207 1.00 77.25 81 TYR A O 1
ATOM 666 N N . MET A 1 82 ? -3.160 3.208 -26.957 1.00 80.81 82 MET A N 1
ATOM 667 C CA . MET A 1 82 ? -3.098 3.825 -28.282 1.00 80.81 82 MET A CA 1
ATOM 668 C C . MET A 1 82 ? -1.809 4.643 -28.475 1.00 80.81 82 MET A C 1
ATOM 670 O O . MET A 1 82 ? -1.141 4.505 -29.498 1.00 80.81 82 MET A O 1
ATOM 674 N N . LEU A 1 83 ? -1.419 5.446 -27.477 1.00 79.81 83 LEU A N 1
ATOM 675 C CA . LEU A 1 83 ? -0.175 6.222 -27.519 1.00 79.81 83 LEU A CA 1
ATOM 676 C C . LEU A 1 83 ? 1.075 5.338 -27.563 1.00 79.81 83 LEU A C 1
ATOM 678 O O . LEU A 1 83 ? 2.002 5.655 -28.299 1.00 79.81 83 LEU A O 1
ATOM 682 N N . ASP A 1 84 ? 1.116 4.241 -26.800 1.00 79.25 84 ASP A N 1
ATOM 683 C CA . ASP A 1 84 ? 2.268 3.324 -26.836 1.00 79.25 84 ASP A CA 1
ATOM 684 C C . ASP A 1 84 ? 2.376 2.619 -28.198 1.00 79.25 84 ASP A C 1
ATOM 686 O O . ASP A 1 84 ? 3.453 2.555 -28.784 1.00 79.25 84 ASP A O 1
ATOM 690 N N . THR A 1 85 ? 1.236 2.223 -28.772 1.00 79.31 85 THR A N 1
ATOM 691 C CA . THR A 1 85 ? 1.158 1.634 -30.119 1.00 79.31 85 THR A CA 1
ATOM 692 C C . THR A 1 85 ? 1.640 2.597 -31.196 1.00 79.31 85 THR A C 1
ATOM 694 O O . THR A 1 85 ? 2.452 2.226 -32.041 1.00 79.31 85 THR A O 1
ATOM 697 N N . MET A 1 86 ? 1.188 3.854 -31.156 1.00 81.38 86 MET A N 1
ATOM 698 C CA . MET A 1 86 ? 1.655 4.875 -32.096 1.00 81.38 86 MET A CA 1
ATOM 699 C C . MET A 1 86 ? 3.147 5.170 -31.942 1.00 81.38 86 MET A C 1
ATOM 701 O O . MET A 1 86 ? 3.823 5.376 -32.946 1.00 81.38 86 MET A O 1
ATOM 705 N N . LEU A 1 87 ? 3.677 5.164 -30.717 1.00 81.44 87 LEU A N 1
ATOM 706 C CA . LEU A 1 87 ? 5.102 5.382 -30.473 1.00 81.44 87 LEU A CA 1
ATOM 707 C C . LEU A 1 87 ? 5.956 4.217 -30.980 1.00 81.44 87 LEU A C 1
ATOM 709 O O . LEU A 1 87 ? 6.984 4.468 -31.603 1.00 81.44 87 LEU A O 1
ATOM 713 N N . VAL A 1 88 ? 5.534 2.968 -30.772 1.00 79.69 88 VAL A N 1
ATOM 714 C CA . VAL A 1 88 ? 6.238 1.779 -31.287 1.00 79.69 88 VAL A CA 1
ATOM 715 C C . VAL A 1 88 ? 6.231 1.779 -32.815 1.00 79.69 88 VAL A C 1
ATOM 717 O O . VAL A 1 88 ? 7.288 1.692 -33.432 1.00 79.69 88 VAL A O 1
ATOM 720 N N . ILE A 1 89 ? 5.067 1.984 -33.440 1.00 81.56 89 ILE A N 1
ATOM 721 C CA . ILE A 1 89 ? 4.959 2.069 -34.906 1.00 81.56 89 ILE A CA 1
ATOM 722 C C . ILE A 1 89 ? 5.790 3.241 -35.445 1.00 81.56 89 ILE A C 1
ATOM 724 O O . ILE A 1 89 ? 6.501 3.090 -36.435 1.00 81.56 89 ILE A O 1
ATOM 728 N N . GLY A 1 90 ? 5.733 4.403 -34.791 1.00 80.19 90 GLY A N 1
ATOM 729 C CA . GLY A 1 90 ? 6.516 5.578 -35.165 1.00 80.19 90 GLY A CA 1
ATOM 730 C C . GLY A 1 90 ? 8.024 5.358 -35.047 1.00 80.19 90 GLY A C 1
ATOM 731 O O . GLY A 1 90 ? 8.772 5.859 -35.882 1.00 80.19 90 GLY A O 1
ATOM 732 N N . THR A 1 91 ? 8.467 4.577 -34.058 1.00 76.38 91 THR A N 1
ATOM 733 C CA . THR A 1 91 ? 9.879 4.214 -33.848 1.00 76.38 91 THR A CA 1
ATOM 734 C C . THR A 1 91 ? 10.375 3.319 -34.982 1.00 76.38 91 THR A C 1
ATOM 736 O O . THR A 1 91 ? 11.341 3.688 -35.648 1.00 76.38 91 THR A O 1
ATOM 739 N N . ILE A 1 92 ? 9.641 2.247 -35.293 1.00 77.31 92 ILE A N 1
ATOM 740 C CA . ILE A 1 92 ? 9.950 1.324 -36.398 1.00 77.31 92 ILE A CA 1
ATOM 741 C C . ILE A 1 92 ? 9.958 2.066 -37.740 1.00 77.31 92 ILE A C 1
ATOM 743 O O . ILE A 1 92 ? 10.866 1.907 -38.553 1.00 77.31 92 ILE A O 1
ATOM 747 N N . MET A 1 93 ? 8.970 2.935 -37.972 1.00 81.50 93 MET A N 1
ATOM 748 C CA . MET A 1 93 ? 8.912 3.749 -39.189 1.00 81.50 93 MET A CA 1
ATOM 749 C C . MET A 1 93 ? 10.100 4.716 -39.282 1.00 81.50 93 MET A C 1
ATOM 751 O O . MET A 1 93 ? 10.707 4.845 -40.343 1.00 81.50 93 MET A O 1
ATOM 755 N N . CYS A 1 94 ? 10.486 5.375 -38.188 1.00 76.06 94 CYS A N 1
ATOM 756 C CA . CYS A 1 94 ? 11.649 6.264 -38.190 1.00 76.06 94 CYS A CA 1
ATOM 757 C C . CYS A 1 94 ? 12.967 5.517 -38.438 1.00 76.06 94 CYS A C 1
ATOM 759 O O . CYS A 1 94 ? 13.852 6.067 -39.101 1.00 76.06 94 CYS A O 1
ATOM 761 N N . GLU A 1 95 ? 13.100 4.297 -37.922 1.00 74.50 95 GLU A N 1
ATOM 762 C CA . GLU A 1 95 ? 14.274 3.444 -38.121 1.00 74.50 95 GLU A CA 1
ATOM 763 C C . GLU A 1 95 ? 14.416 3.002 -39.583 1.00 74.50 95 GLU A C 1
ATOM 765 O O . GLU A 1 95 ? 15.504 3.088 -40.148 1.00 74.50 95 GLU A O 1
ATOM 770 N N . ILE A 1 96 ? 13.308 2.637 -40.234 1.00 78.06 96 ILE A N 1
ATOM 771 C CA . ILE A 1 96 ? 13.307 2.216 -41.643 1.00 78.06 96 ILE A CA 1
ATOM 772 C C . ILE A 1 96 ? 13.571 3.396 -42.595 1.00 78.06 96 ILE A C 1
ATOM 774 O O . ILE A 1 96 ? 14.275 3.236 -43.592 1.00 78.06 96 ILE A O 1
ATOM 778 N N . PHE A 1 97 ? 13.011 4.582 -42.323 1.00 78.62 97 PHE A N 1
ATOM 779 C CA . PHE A 1 97 ? 12.996 5.687 -43.294 1.00 78.62 97 PHE A CA 1
ATOM 780 C C . PHE A 1 97 ? 14.095 6.744 -43.123 1.00 78.62 97 PHE A C 1
ATOM 782 O O . PHE A 1 97 ? 14.349 7.510 -44.054 1.00 78.62 97 PHE A O 1
ATOM 789 N N . THR A 1 98 ? 14.756 6.836 -41.969 1.00 62.84 98 THR A N 1
ATOM 790 C CA . THR A 1 98 ? 15.652 7.969 -41.676 1.00 62.84 98 THR A CA 1
ATOM 791 C C . THR A 1 98 ? 16.959 7.503 -41.057 1.00 62.84 98 THR A C 1
ATOM 793 O O . THR A 1 98 ? 17.018 7.152 -39.887 1.00 62.84 98 THR A O 1
ATOM 796 N N . GLN A 1 99 ? 18.038 7.555 -41.841 1.00 62.84 99 GLN A N 1
ATOM 797 C CA . GLN A 1 99 ? 19.307 6.914 -41.482 1.00 62.84 99 GLN A CA 1
ATOM 798 C C . GLN A 1 99 ? 20.353 7.840 -40.820 1.00 62.84 99 GLN A C 1
ATOM 800 O O . GLN A 1 99 ? 21.447 7.382 -40.521 1.00 62.84 99 GLN A O 1
ATOM 805 N N . SER A 1 100 ? 20.098 9.140 -40.580 1.00 56.50 100 SER A N 1
ATOM 806 C CA . SER A 1 100 ? 21.191 10.027 -40.097 1.00 56.50 100 SER A CA 1
ATOM 807 C C . SER A 1 100 ? 20.868 11.126 -39.077 1.00 56.50 100 SER A C 1
ATOM 809 O O . SER A 1 100 ? 21.794 11.637 -38.449 1.00 56.50 100 SER A O 1
ATOM 811 N N . LYS A 1 101 ? 19.601 11.501 -38.841 1.00 61.88 101 LYS A N 1
ATOM 812 C CA . LYS A 1 101 ? 19.247 12.582 -37.879 1.00 61.88 101 LYS A CA 1
ATOM 813 C C . LYS A 1 101 ? 18.267 12.169 -36.780 1.00 61.88 101 LYS A C 1
ATOM 815 O O . LYS A 1 101 ? 18.167 12.838 -35.754 1.00 61.88 101 LYS A O 1
ATOM 820 N N . THR A 1 102 ? 17.581 11.052 -36.964 1.00 60.44 102 THR A N 1
ATOM 821 C CA . THR A 1 102 ? 16.546 10.521 -36.068 1.00 60.44 102 THR A CA 1
ATOM 822 C C . THR A 1 102 ? 17.098 9.892 -34.802 1.00 60.44 102 THR A C 1
ATOM 824 O O . THR A 1 102 ? 16.397 9.909 -33.798 1.00 60.44 102 THR A O 1
ATOM 827 N N . LEU A 1 103 ? 18.360 9.450 -34.781 1.00 60.25 103 LEU A N 1
ATOM 828 C CA . LEU A 1 103 ? 18.977 8.843 -33.592 1.00 60.25 103 LEU A CA 1
ATOM 829 C C . LEU A 1 103 ? 18.894 9.740 -32.341 1.00 60.25 103 LEU A C 1
ATOM 831 O O . LEU A 1 103 ? 18.712 9.239 -31.234 1.00 60.25 103 LEU A O 1
ATOM 835 N N . ARG A 1 104 ? 18.957 11.073 -32.497 1.00 67.56 104 ARG A N 1
ATOM 836 C CA . ARG A 1 104 ? 18.835 12.013 -31.363 1.00 67.56 104 ARG A CA 1
ATOM 837 C C . ARG A 1 104 ? 17.398 12.155 -30.853 1.00 67.56 104 ARG A C 1
ATOM 839 O O . ARG A 1 104 ? 17.189 12.199 -29.645 1.00 67.56 104 ARG A O 1
ATOM 846 N N . LEU A 1 105 ? 16.415 12.195 -31.753 1.00 69.19 105 LEU A N 1
ATOM 847 C CA . LEU A 1 105 ? 14.993 12.234 -31.382 1.00 69.19 105 LEU A CA 1
ATOM 848 C C . LEU A 1 105 ? 14.545 10.902 -30.765 1.00 69.19 105 LEU A C 1
ATOM 850 O O . LEU A 1 105 ? 13.764 10.887 -29.815 1.00 69.19 105 LEU A O 1
ATOM 854 N N . LEU A 1 106 ? 15.118 9.798 -31.244 1.00 70.94 106 LEU A N 1
ATOM 855 C CA . LEU A 1 106 ? 14.892 8.453 -30.730 1.00 70.94 106 LEU A CA 1
ATOM 856 C C . LEU A 1 106 ? 15.333 8.323 -29.268 1.00 70.94 106 LEU A C 1
ATOM 858 O O . LEU A 1 106 ? 14.637 7.703 -28.470 1.00 70.94 106 LEU A O 1
ATOM 862 N N . GLY A 1 107 ? 16.435 8.979 -28.887 1.00 72.06 107 GLY A N 1
ATOM 863 C CA . GLY A 1 107 ? 16.875 9.054 -27.493 1.00 72.06 107 GLY A CA 1
ATOM 864 C C . GLY A 1 107 ? 15.825 9.676 -26.564 1.00 72.06 107 GLY A C 1
ATOM 865 O O . GLY A 1 107 ? 15.523 9.111 -25.515 1.00 72.06 107 GLY A O 1
ATOM 866 N N . 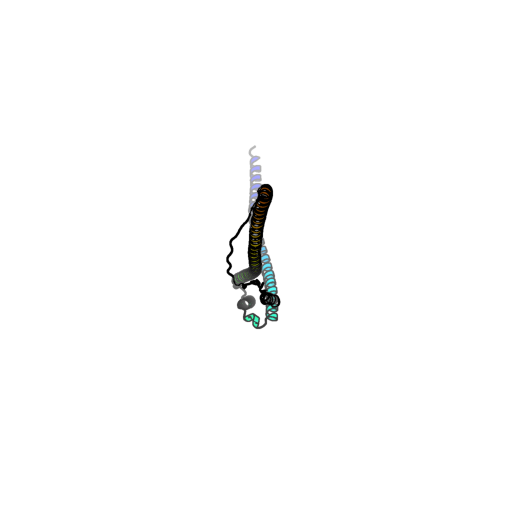ILE A 1 108 ? 15.209 10.792 -26.968 1.00 79.38 108 ILE A N 1
ATOM 867 C CA . ILE A 1 108 ? 14.187 11.487 -26.164 1.00 79.38 108 ILE A CA 1
ATOM 868 C C . ILE A 1 108 ? 12.919 10.632 -26.035 1.00 79.38 108 ILE A C 1
ATOM 870 O O . ILE A 1 108 ? 12.383 10.485 -24.938 1.00 79.38 108 ILE A O 1
ATOM 874 N N . ILE A 1 109 ? 12.471 10.017 -27.134 1.00 78.00 109 ILE A N 1
ATOM 875 C CA . ILE A 1 109 ? 11.298 9.129 -27.139 1.00 78.00 109 ILE A CA 1
ATOM 876 C C . ILE A 1 109 ? 11.530 7.902 -26.245 1.00 78.00 109 ILE A C 1
ATOM 878 O O . ILE A 1 109 ? 10.635 7.502 -25.500 1.00 78.00 109 ILE A O 1
ATOM 882 N N . ARG A 1 110 ? 12.741 7.331 -26.258 1.00 75.69 11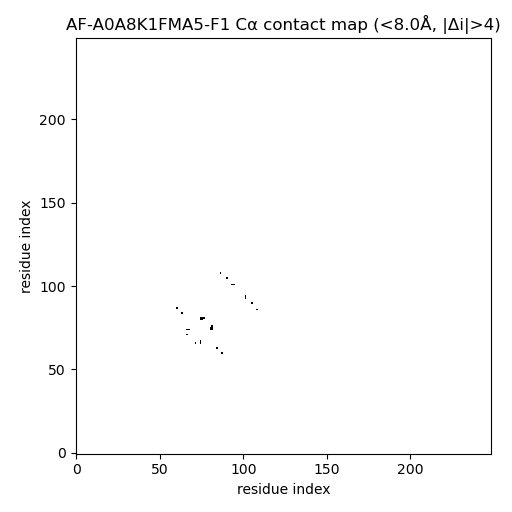0 ARG A N 1
ATOM 883 C CA . ARG A 1 110 ? 13.109 6.195 -25.398 1.00 75.69 110 ARG A CA 1
ATOM 884 C C . ARG A 1 110 ? 13.091 6.567 -23.918 1.00 75.69 110 ARG A C 1
ATOM 886 O O . ARG A 1 110 ? 12.504 5.836 -23.125 1.00 75.69 110 ARG A O 1
ATOM 893 N N . VAL A 1 111 ? 13.667 7.712 -23.544 1.00 79.44 111 VAL A N 1
ATOM 894 C CA . VAL A 1 111 ? 13.644 8.194 -22.149 1.00 79.44 111 VAL A CA 1
ATOM 895 C C . VAL A 1 111 ? 12.214 8.466 -21.691 1.00 79.44 111 VAL A C 1
ATOM 897 O O . VAL A 1 111 ? 11.827 8.044 -20.604 1.00 79.44 111 VAL A O 1
ATOM 900 N N . TRP A 1 112 ? 11.406 9.100 -22.541 1.00 82.50 112 TRP A N 1
ATOM 901 C CA . TRP A 1 112 ? 9.984 9.311 -22.280 1.00 82.50 112 TRP A CA 1
ATOM 902 C C . TRP A 1 112 ? 9.240 7.993 -22.032 1.00 82.50 112 TRP A C 1
ATOM 904 O O . TRP A 1 112 ? 8.444 7.891 -21.098 1.00 82.50 112 TRP A O 1
ATOM 914 N N . ARG A 1 113 ? 9.532 6.958 -22.828 1.00 77.81 113 ARG A N 1
ATOM 915 C CA . ARG A 1 113 ? 8.924 5.632 -22.680 1.00 77.81 113 ARG A CA 1
ATOM 916 C C . ARG A 1 113 ? 9.299 4.965 -21.358 1.00 77.81 113 ARG A C 1
ATOM 918 O O . ARG A 1 113 ? 8.413 4.473 -20.665 1.00 77.81 113 ARG A O 1
ATOM 925 N N . VAL A 1 114 ? 10.579 4.984 -20.983 1.00 80.81 114 VAL A N 1
ATOM 926 C CA . VAL A 1 114 ? 11.045 4.437 -19.695 1.00 80.81 114 VAL A CA 1
ATOM 927 C C . VAL A 1 114 ? 10.404 5.186 -18.530 1.00 80.81 114 VAL A C 1
ATOM 929 O O . VAL A 1 114 ? 9.866 4.559 -17.623 1.00 80.81 114 VAL A O 1
ATOM 932 N N . PHE A 1 115 ? 10.385 6.519 -18.584 1.00 83.88 115 PHE A N 1
ATOM 933 C CA . PHE A 1 115 ? 9.727 7.349 -17.577 1.00 83.88 115 PHE A CA 1
ATOM 934 C C . 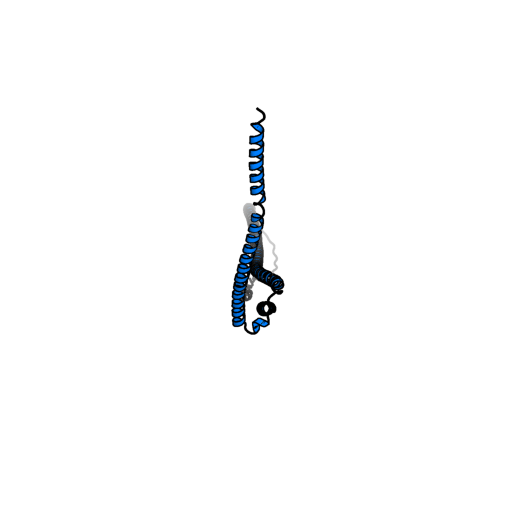PHE A 1 115 ? 8.250 6.980 -17.415 1.00 83.88 115 PHE A C 1
ATOM 936 O O . PHE A 1 115 ? 7.761 6.800 -16.301 1.00 83.88 115 PHE A O 1
ATOM 943 N N . ARG A 1 116 ? 7.543 6.792 -18.531 1.00 83.94 116 ARG A N 1
ATOM 944 C CA . ARG A 1 116 ? 6.145 6.370 -18.519 1.00 83.94 116 ARG A CA 1
ATOM 945 C C . ARG A 1 116 ? 5.956 4.983 -17.903 1.00 83.94 116 ARG A C 1
ATOM 947 O O . ARG A 1 116 ? 5.038 4.817 -17.108 1.00 83.94 116 ARG A O 1
ATOM 954 N N . LEU A 1 117 ? 6.796 4.008 -18.250 1.00 81.69 117 LEU A N 1
ATOM 955 C CA . LEU A 1 117 ? 6.736 2.659 -17.676 1.00 81.69 117 LEU A CA 1
ATOM 956 C C . LEU A 1 117 ? 6.928 2.696 -16.161 1.00 81.69 117 LEU A C 1
ATOM 958 O O . LEU A 1 117 ? 6.126 2.118 -15.426 1.00 81.69 117 LEU A O 1
ATOM 962 N N . VAL A 1 118 ? 7.929 3.443 -15.695 1.00 85.12 118 VAL A N 1
ATOM 963 C CA . VAL A 1 118 ? 8.172 3.651 -14.265 1.00 85.12 118 VAL A CA 1
ATOM 964 C C . VAL A 1 118 ? 6.961 4.300 -13.604 1.00 85.12 118 VAL A C 1
ATOM 966 O O . VAL A 1 118 ? 6.501 3.787 -12.591 1.00 85.12 118 VAL A O 1
ATOM 969 N N . ASN A 1 119 ? 6.373 5.343 -14.196 1.00 85.25 119 ASN A N 1
ATOM 970 C CA . ASN A 1 119 ? 5.157 5.954 -13.653 1.00 85.25 119 ASN A CA 1
ATOM 971 C C . ASN A 1 119 ? 4.007 4.952 -13.567 1.00 85.25 119 ASN A C 1
ATOM 973 O O . ASN A 1 119 ? 3.359 4.870 -12.535 1.00 85.25 119 ASN A O 1
ATOM 977 N N . THR A 1 120 ? 3.789 4.127 -14.594 1.00 82.38 120 THR A N 1
ATOM 978 C CA . THR A 1 120 ? 2.724 3.115 -14.539 1.00 82.38 120 THR A CA 1
ATOM 979 C C . THR A 1 120 ? 2.979 2.027 -13.495 1.00 82.38 120 THR A C 1
ATOM 981 O O . THR A 1 120 ? 2.024 1.526 -12.906 1.00 82.38 120 THR A O 1
ATOM 984 N N . LEU A 1 121 ? 4.240 1.662 -13.242 1.00 83.44 121 LEU A N 1
ATOM 985 C CA . LEU A 1 121 ? 4.609 0.732 -12.172 1.00 83.44 121 LEU A CA 1
ATOM 986 C C . LEU A 1 121 ? 4.391 1.365 -10.797 1.00 83.44 121 LEU A C 1
ATOM 988 O O . LEU A 1 121 ? 3.772 0.749 -9.935 1.00 83.44 121 LEU A O 1
ATOM 992 N N . VAL A 1 122 ? 4.827 2.612 -10.620 1.00 92.06 122 VAL A N 1
ATOM 993 C CA . VAL A 1 122 ? 4.611 3.386 -9.394 1.00 92.06 122 VAL A CA 1
ATOM 994 C C . VAL A 1 122 ? 3.119 3.575 -9.131 1.00 92.06 122 VAL A C 1
ATOM 996 O O . VAL A 1 122 ? 2.684 3.419 -7.998 1.00 92.06 122 VAL A O 1
ATOM 999 N N . ASP A 1 123 ? 2.316 3.854 -10.155 1.00 87.19 123 ASP A N 1
ATOM 1000 C CA . ASP A 1 123 ? 0.866 3.997 -10.023 1.00 87.19 123 ASP A CA 1
ATOM 1001 C C . ASP A 1 123 ? 0.190 2.675 -9.646 1.00 87.19 123 ASP A C 1
ATOM 1003 O O . ASP A 1 123 ? -0.766 2.673 -8.873 1.00 87.19 123 ASP A O 1
ATOM 1007 N N . ARG A 1 124 ? 0.673 1.538 -10.163 1.00 85.88 124 ARG A N 1
ATOM 1008 C CA . ARG A 1 124 ? 0.186 0.211 -9.749 1.00 85.88 124 ARG A CA 1
ATOM 1009 C C . ARG A 1 124 ? 0.502 -0.063 -8.284 1.00 85.88 124 ARG A C 1
ATOM 1011 O O . ARG A 1 124 ? -0.391 -0.485 -7.558 1.00 85.88 124 ARG A O 1
ATOM 1018 N N . GLU A 1 125 ? 1.730 0.220 -7.861 1.00 91.31 125 GLU A N 1
ATOM 1019 C CA . GLU A 1 125 ? 2.153 0.037 -6.472 1.00 91.31 125 GLU A CA 1
ATOM 1020 C C . GLU A 1 125 ? 1.373 0.956 -5.527 1.00 91.31 125 GLU A C 1
ATOM 1022 O O . GLU A 1 125 ? 0.869 0.518 -4.497 1.00 91.31 125 GLU A O 1
ATOM 1027 N N . ARG A 1 126 ? 1.176 2.223 -5.917 1.00 92.75 126 ARG A N 1
ATOM 1028 C CA . ARG A 1 126 ? 0.341 3.177 -5.173 1.00 92.75 126 ARG A CA 1
ATOM 1029 C C . ARG A 1 126 ? -1.082 2.663 -5.009 1.00 92.75 126 ARG A C 1
ATOM 1031 O O . ARG A 1 126 ? -1.580 2.659 -3.895 1.00 92.75 126 ARG A O 1
ATOM 1038 N N . ARG A 1 127 ? -1.705 2.148 -6.075 1.00 92.06 127 ARG A N 1
ATOM 1039 C CA . ARG A 1 127 ? -3.053 1.560 -5.986 1.00 92.06 127 ARG A CA 1
ATOM 1040 C C . ARG A 1 127 ? -3.101 0.348 -5.059 1.00 92.06 127 ARG A C 1
ATOM 1042 O O . ARG A 1 127 ? -4.062 0.210 -4.314 1.00 92.06 127 ARG A O 1
ATOM 1049 N N . ALA A 1 128 ? -2.092 -0.521 -5.089 1.00 92.06 128 ALA A N 1
ATOM 1050 C CA . ALA A 1 128 ? -2.025 -1.663 -4.178 1.00 92.06 128 ALA A CA 1
ATOM 1051 C C . ALA A 1 128 ? -1.909 -1.210 -2.711 1.00 92.06 128 ALA A C 1
ATOM 1053 O O . ALA A 1 128 ? -2.594 -1.740 -1.829 1.00 92.06 128 ALA A O 1
ATOM 1054 N N . HIS A 1 129 ? -1.100 -0.180 -2.458 1.00 94.06 129 HIS A N 1
ATOM 1055 C CA . HIS A 1 129 ? -1.008 0.456 -1.149 1.00 94.06 129 HIS A CA 1
ATOM 1056 C C . HIS A 1 129 ? -2.315 1.128 -0.721 1.00 94.06 129 HIS A C 1
ATOM 1058 O O . HIS A 1 129 ? -2.712 0.967 0.431 1.00 94.06 129 HIS A O 1
ATOM 1064 N N . ASP A 1 130 ? -2.997 1.832 -1.624 1.00 95.38 130 ASP A N 1
ATOM 1065 C CA . ASP A 1 130 ? -4.262 2.512 -1.334 1.00 95.38 130 ASP A CA 1
ATOM 1066 C C . ASP A 1 130 ? -5.362 1.506 -0.967 1.00 95.38 130 ASP A C 1
ATOM 1068 O O . ASP A 1 130 ? -6.049 1.708 0.030 1.00 95.38 130 ASP A O 1
ATOM 1072 N N . LEU A 1 131 ? -5.455 0.372 -1.672 1.00 94.75 131 LEU A N 1
ATOM 1073 C CA . LEU A 1 131 ? -6.388 -0.712 -1.328 1.00 94.75 131 LEU A CA 1
ATOM 1074 C C . LEU A 1 131 ? -6.107 -1.300 0.060 1.00 94.75 131 LEU A C 1
ATOM 1076 O O . LEU A 1 131 ? -7.023 -1.555 0.838 1.00 94.75 131 LEU A O 1
ATOM 1080 N N . THR A 1 132 ? -4.830 -1.501 0.390 1.00 94.12 132 THR A N 1
ATOM 1081 C CA . THR A 1 132 ? -4.433 -2.016 1.710 1.00 94.12 132 THR A CA 1
ATOM 1082 C C . THR A 1 132 ? -4.759 -1.008 2.810 1.00 94.12 132 THR A C 1
ATOM 1084 O O . THR A 1 132 ? -5.189 -1.381 3.901 1.00 94.12 132 THR A O 1
ATOM 1087 N N . ARG A 1 133 ? -4.563 0.282 2.527 1.00 95.50 133 ARG A N 1
ATOM 1088 C CA . ARG A 1 133 ? -4.879 1.371 3.447 1.00 95.50 133 ARG A CA 1
ATOM 1089 C C . ARG A 1 133 ? -6.381 1.477 3.692 1.00 95.50 133 ARG A C 1
ATOM 1091 O O . ARG A 1 133 ? -6.781 1.575 4.844 1.00 95.50 133 ARG A O 1
ATOM 1098 N N . GLU A 1 134 ? -7.188 1.405 2.640 1.00 96.69 134 GLU A N 1
ATOM 1099 C CA . GLU A 1 134 ? -8.648 1.426 2.736 1.00 96.69 134 GLU A CA 1
ATOM 1100 C C . GLU A 1 134 ? -9.171 0.242 3.558 1.00 96.69 134 GLU A C 1
ATOM 1102 O O . GLU A 1 134 ? -9.944 0.439 4.494 1.00 96.69 134 GLU A O 1
ATOM 1107 N N . ALA A 1 135 ? -8.674 -0.973 3.299 1.00 95.50 135 ALA A N 1
ATOM 1108 C CA . ALA A 1 135 ? -9.029 -2.154 4.087 1.00 95.50 135 ALA A CA 1
ATOM 1109 C C . ALA A 1 135 ? -8.687 -1.985 5.579 1.00 95.50 135 ALA A C 1
ATOM 1111 O O . ALA A 1 135 ? -9.470 -2.349 6.456 1.00 95.50 135 ALA A O 1
ATOM 1112 N N . LEU A 1 136 ? -7.529 -1.392 5.875 1.00 96.56 136 LEU A N 1
ATOM 1113 C CA . LEU A 1 136 ? -7.089 -1.132 7.242 1.00 96.56 136 LEU A CA 1
ATOM 1114 C C . LEU A 1 136 ? -7.916 -0.034 7.930 1.00 96.56 136 LEU A C 1
ATOM 1116 O O . LEU A 1 136 ? -8.154 -0.117 9.134 1.00 96.56 136 LEU A O 1
ATOM 1120 N N . ASP A 1 137 ? -8.370 0.977 7.193 1.00 96.94 137 ASP A N 1
ATOM 1121 C CA . ASP A 1 137 ? -9.236 2.031 7.724 1.00 96.94 137 ASP A CA 1
ATOM 1122 C C . ASP A 1 137 ? -10.657 1.505 8.014 1.00 96.94 137 ASP A C 1
ATOM 1124 O O . ASP A 1 137 ? -11.232 1.858 9.047 1.00 96.94 137 ASP A O 1
ATOM 1128 N N . ILE A 1 138 ? -11.182 0.588 7.192 1.00 97.06 138 ILE A N 1
ATOM 1129 C CA . ILE A 1 138 ? -12.450 -0.120 7.453 1.00 97.06 138 ILE A CA 1
ATOM 1130 C C . ILE A 1 138 ? -12.355 -0.950 8.737 1.00 97.06 138 ILE A C 1
ATOM 1132 O O . ILE A 1 138 ? -13.226 -0.861 9.605 1.00 97.06 138 ILE A O 1
ATOM 1136 N N . GLU A 1 139 ? -11.283 -1.728 8.896 1.00 95.62 139 GLU A N 1
ATOM 1137 C CA . GLU A 1 139 ? -11.127 -2.583 10.074 1.00 95.62 139 GLU A CA 1
ATOM 1138 C C . GLU A 1 139 ? -10.940 -1.756 11.354 1.00 95.62 139 GLU A C 1
ATOM 1140 O O . GLU A 1 139 ? -11.517 -2.065 12.396 1.00 95.62 139 GLU A O 1
ATOM 1145 N N . LYS A 1 140 ? -10.213 -0.634 11.281 1.00 96.56 140 LYS A N 1
ATOM 1146 C CA . LYS A 1 140 ? -10.123 0.320 12.397 1.00 96.56 140 LYS A CA 1
ATOM 1147 C C . LYS A 1 140 ? -11.482 0.894 12.784 1.00 96.56 140 LYS A C 1
ATOM 1149 O O . LYS A 1 140 ? -11.750 1.034 13.977 1.00 96.56 140 LYS A O 1
ATOM 1154 N N . ALA A 1 141 ? -12.323 1.231 11.807 1.00 96.75 141 ALA A N 1
ATOM 1155 C CA . ALA A 1 141 ? -13.669 1.723 12.076 1.00 96.75 141 ALA A CA 1
ATOM 1156 C C . ALA A 1 141 ? -14.517 0.660 12.792 1.00 96.75 141 ALA A C 1
ATOM 1158 O O . ALA A 1 141 ? -15.174 0.983 13.781 1.00 96.75 141 ALA A O 1
ATOM 1159 N N . ARG A 1 142 ? -14.424 -0.612 12.377 1.00 96.62 142 ARG A N 1
ATOM 1160 C CA . ARG A 1 142 ? -15.065 -1.740 13.076 1.00 96.62 142 ARG A CA 1
ATOM 1161 C C . ARG A 1 142 ? -14.576 -1.901 14.509 1.00 96.62 142 ARG A C 1
ATOM 1163 O O . ARG A 1 142 ? -15.389 -2.015 15.419 1.00 96.62 142 ARG A O 1
ATOM 1170 N N . VAL A 1 143 ? -13.262 -1.873 14.732 1.00 96.75 143 VAL A N 1
ATOM 1171 C CA . VAL A 1 143 ? -12.696 -1.978 16.086 1.00 96.75 143 VAL A CA 1
ATOM 1172 C C . VAL A 1 143 ? -13.209 -0.847 16.976 1.00 96.75 143 VAL A C 1
ATOM 1174 O O . VAL A 1 143 ? -13.570 -1.089 18.125 1.00 96.75 143 VAL A O 1
ATOM 1177 N N . PHE A 1 144 ? -13.284 0.376 16.453 1.00 97.38 144 PHE A N 1
ATOM 1178 C CA . PHE A 1 144 ? -13.801 1.518 17.202 1.00 97.38 144 PHE A CA 1
ATOM 1179 C C . PHE A 1 144 ? -15.295 1.379 17.542 1.00 97.38 144 PHE A C 1
ATOM 1181 O O . PHE A 1 144 ? -15.705 1.697 18.661 1.00 97.38 144 PHE A O 1
ATOM 1188 N N . GLN A 1 145 ? -16.105 0.868 16.612 1.00 97.38 145 GLN A N 1
ATOM 1189 C CA . GLN A 1 145 ? -17.517 0.563 16.860 1.00 97.38 145 GLN A CA 1
ATOM 1190 C C . GLN A 1 145 ? -17.670 -0.482 17.969 1.00 97.38 145 GLN A C 1
ATOM 1192 O O . GLN A 1 145 ? -18.326 -0.207 18.971 1.00 97.38 145 GLN A O 1
ATOM 1197 N N . LEU A 1 146 ? -16.966 -1.612 17.860 1.00 96.56 146 LEU A N 1
ATOM 1198 C CA . LEU A 1 146 ? -16.992 -2.673 18.871 1.00 96.56 146 LEU A CA 1
ATOM 1199 C C . LEU A 1 146 ? -16.516 -2.183 20.244 1.00 96.56 146 LEU A C 1
ATOM 1201 O O . LEU A 1 146 ? -17.072 -2.570 21.267 1.00 96.56 146 LEU A O 1
ATOM 1205 N N . GLN A 1 147 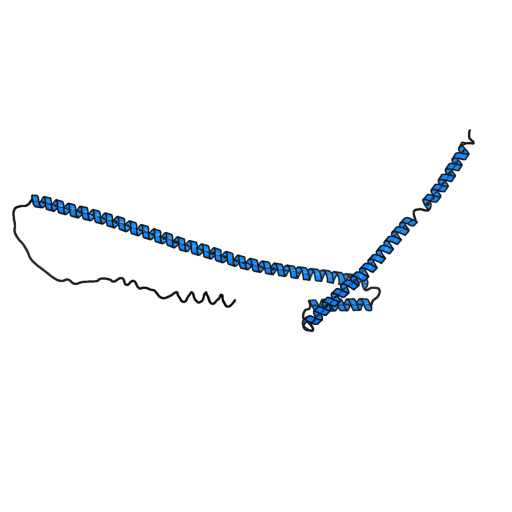? -15.504 -1.313 20.295 1.00 97.38 147 GLN A N 1
ATOM 1206 C CA . GLN A 1 147 ? -15.066 -0.696 21.550 1.00 97.38 147 GLN A CA 1
ATOM 1207 C C . GLN A 1 147 ? -16.153 0.189 22.163 1.00 97.38 147 GLN A C 1
ATOM 1209 O O . GLN A 1 147 ?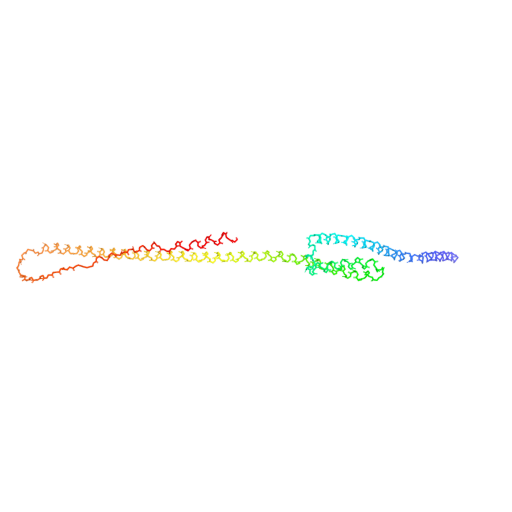 -16.358 0.153 23.374 1.00 97.38 147 GLN A O 1
ATOM 1214 N N . THR A 1 148 ? -16.862 0.960 21.340 1.00 97.56 148 THR A N 1
ATOM 1215 C CA . THR A 1 148 ? -17.950 1.831 21.800 1.00 97.56 148 THR A CA 1
ATOM 1216 C C . THR A 1 148 ? -19.125 1.009 22.329 1.00 97.56 148 THR A C 1
ATOM 1218 O O . THR A 1 148 ? -19.637 1.298 23.409 1.00 97.56 148 THR A O 1
ATOM 1221 N N . GLU A 1 149 ? -19.506 -0.054 21.622 1.00 97.25 149 GLU A N 1
ATOM 1222 C CA . GLU A 1 149 ? -20.536 -1.001 22.062 1.00 97.25 149 GLU A CA 1
ATOM 1223 C C . GLU A 1 149 ? -20.134 -1.714 23.355 1.00 97.25 149 GLU A C 1
ATOM 1225 O O . GLU A 1 149 ? -20.947 -1.844 24.268 1.00 97.25 149 GLU A O 1
ATOM 1230 N N . ASN A 1 150 ? -18.866 -2.116 23.482 1.00 96.69 150 ASN A N 1
ATOM 1231 C CA . ASN A 1 150 ? -18.363 -2.742 24.700 1.00 96.69 150 ASN A CA 1
ATOM 1232 C C . ASN A 1 150 ? -18.451 -1.794 25.902 1.00 96.69 150 ASN A C 1
ATOM 1234 O O . ASN A 1 150 ? -18.906 -2.203 26.968 1.00 96.69 150 ASN A O 1
ATOM 1238 N N . ILE A 1 151 ? -18.074 -0.524 25.725 1.00 97.94 151 ILE A N 1
ATOM 1239 C CA . ILE A 1 151 ? -18.195 0.502 26.769 1.00 97.94 151 ILE A CA 1
ATOM 1240 C C . ILE A 1 151 ? -19.667 0.715 27.142 1.00 97.94 151 ILE A C 1
ATOM 1242 O O . ILE A 1 151 ? -19.992 0.740 28.328 1.00 97.94 151 ILE A O 1
ATOM 1246 N N . ALA A 1 152 ? -20.561 0.814 26.155 1.00 97.50 152 ALA A N 1
ATOM 1247 C CA . ALA A 1 152 ? -21.992 0.979 26.398 1.00 97.50 152 ALA A CA 1
ATOM 1248 C C . ALA A 1 152 ? -22.588 -0.211 27.173 1.00 97.50 152 ALA A C 1
ATOM 1250 O O . ALA A 1 152 ? -23.336 -0.011 28.130 1.00 97.50 152 ALA A O 1
ATOM 1251 N N . ALA A 1 153 ? -22.206 -1.440 26.815 1.00 96.69 153 ALA A N 1
ATOM 1252 C CA . ALA A 1 153 ? -22.627 -2.657 27.506 1.00 96.69 153 ALA A CA 1
ATOM 1253 C C . ALA A 1 153 ? -22.051 -2.761 28.931 1.00 96.69 153 ALA A C 1
ATOM 1255 O O . ALA A 1 153 ? -22.723 -3.220 29.853 1.00 96.69 153 ALA A O 1
ATOM 1256 N N . GLN A 1 154 ? -20.812 -2.314 29.151 1.00 97.44 154 GLN A N 1
ATOM 1257 C CA . GLN A 1 154 ? -20.243 -2.243 30.499 1.00 97.44 154 GLN A CA 1
ATOM 1258 C C . GLN A 1 154 ? -20.964 -1.210 31.366 1.00 97.44 154 GLN A C 1
ATOM 1260 O O . GLN A 1 154 ? -21.193 -1.449 32.554 1.00 97.44 154 GLN A O 1
ATOM 1265 N N . GLU A 1 155 ? -21.335 -0.067 30.791 1.00 97.56 155 GLU A N 1
ATOM 1266 C CA . GLU A 1 155 ? -22.069 0.968 31.509 1.00 97.56 155 GLU A CA 1
ATOM 1267 C C . GLU A 1 155 ? -23.494 0.520 31.861 1.00 97.56 155 GLU A C 1
ATOM 1269 O O . GLU A 1 155 ? -23.932 0.751 32.989 1.00 97.56 155 GLU A O 1
ATOM 1274 N N . SER A 1 156 ? -24.203 -0.164 30.955 1.00 96.75 156 SER A N 1
ATOM 1275 C CA . SER A 1 156 ? -25.540 -0.701 31.245 1.00 96.75 156 SER A CA 1
ATOM 1276 C C . SER A 1 156 ? -25.498 -1.730 32.375 1.00 96.75 156 SER A C 1
ATOM 1278 O O . SER A 1 156 ? -26.241 -1.608 33.349 1.00 96.75 156 SER A O 1
ATOM 1280 N N . LEU A 1 157 ? -24.553 -2.667 32.312 1.00 96.38 157 LEU A N 1
ATOM 1281 C CA . LEU A 1 157 ? -24.341 -3.680 33.341 1.00 96.38 157 LEU A CA 1
ATOM 1282 C C . LEU A 1 157 ? -24.008 -3.041 34.696 1.00 96.38 157 LEU A C 1
ATOM 1284 O O . LEU A 1 157 ? -24.563 -3.426 35.725 1.00 96.38 157 LEU A O 1
ATOM 1288 N N . LYS A 1 158 ? -23.166 -2.003 34.714 1.00 98.00 158 LYS A N 1
ATOM 1289 C CA . LYS A 1 158 ? -22.878 -1.237 35.933 1.00 98.00 158 LYS A CA 1
ATOM 1290 C C . LYS A 1 158 ? -24.139 -0.584 36.516 1.00 98.00 158 LYS A C 1
ATOM 1292 O O . LYS A 1 158 ? -24.350 -0.674 37.725 1.00 98.00 158 LYS A O 1
ATOM 1297 N N . ARG A 1 159 ? -24.986 0.032 35.684 1.00 97.62 159 ARG A N 1
ATOM 1298 C CA . ARG A 1 159 ? -26.256 0.642 36.126 1.00 97.62 159 ARG A CA 1
ATOM 1299 C C . ARG A 1 159 ? -27.208 -0.395 36.719 1.00 97.62 159 ARG A C 1
ATOM 1301 O O . ARG A 1 159 ? -27.853 -0.116 37.727 1.00 97.62 159 ARG A O 1
ATOM 1308 N N . GLU A 1 160 ? -27.265 -1.595 36.149 1.00 95.94 160 GLU A N 1
ATOM 1309 C CA . GLU A 1 160 ? -28.056 -2.689 36.716 1.00 95.94 160 GLU A CA 1
ATOM 1310 C C . GLU A 1 160 ? -27.541 -3.122 38.091 1.00 95.94 160 GLU A C 1
ATOM 1312 O O . GLU A 1 160 ? -28.338 -3.274 39.019 1.00 95.94 160 GLU A O 1
ATOM 1317 N N . TYR A 1 161 ? -26.224 -3.273 38.264 1.00 97.69 161 TYR A N 1
ATOM 1318 C CA . TYR A 1 161 ? -25.641 -3.590 39.572 1.00 97.69 161 TYR A CA 1
ATOM 1319 C C . TYR A 1 161 ? -25.912 -2.496 40.608 1.00 97.69 161 TYR A C 1
ATOM 1321 O O . TYR A 1 161 ? -26.270 -2.807 41.745 1.00 97.69 161 TYR A O 1
ATOM 1329 N N . GLU A 1 162 ? -25.777 -1.224 40.231 1.00 97.56 162 GLU A N 1
ATOM 1330 C CA . GLU A 1 162 ? -26.075 -0.093 41.113 1.00 97.56 162 GLU A CA 1
ATOM 1331 C C . GLU A 1 162 ? -27.559 -0.047 41.502 1.00 97.56 162 GLU A C 1
ATOM 1333 O O . GLU A 1 162 ? -27.878 0.174 42.674 1.00 97.56 162 GLU A O 1
ATOM 1338 N N . SER A 1 163 ? -28.459 -0.326 40.554 1.00 97.25 163 SER A N 1
ATOM 1339 C CA . SER A 1 163 ? -29.900 -0.431 40.794 1.00 97.25 163 SER A CA 1
ATOM 1340 C C . SER A 1 163 ? -30.228 -1.575 41.757 1.00 97.25 163 SER A C 1
ATOM 1342 O O . SER A 1 163 ? -30.882 -1.354 42.779 1.00 97.25 163 SER A O 1
ATOM 1344 N N . ARG A 1 164 ? -29.690 -2.780 41.515 1.00 96.88 164 ARG A N 1
ATOM 1345 C CA . ARG A 1 164 ? -29.875 -3.946 42.399 1.00 96.88 164 ARG A CA 1
ATOM 1346 C C . ARG A 1 164 ? -29.356 -3.680 43.808 1.00 96.88 164 ARG A C 1
ATOM 1348 O O . ARG A 1 164 ? -30.069 -3.938 44.772 1.00 96.88 164 ARG A O 1
ATOM 1355 N N . ALA A 1 165 ? -28.164 -3.098 43.931 1.00 97.44 165 ALA A N 1
ATOM 1356 C CA . ALA A 1 165 ? -27.601 -2.729 45.226 1.00 97.44 165 ALA A CA 1
ATOM 1357 C C . ALA A 1 165 ? -28.443 -1.660 45.949 1.00 97.44 165 ALA A C 1
ATOM 1359 O O . ALA A 1 165 ? -28.510 -1.645 47.176 1.00 97.44 165 ALA A O 1
ATOM 1360 N N . SER A 1 166 ? -29.092 -0.755 45.211 1.00 97.56 166 SER A N 1
ATOM 1361 C CA . SER A 1 166 ? -30.032 0.219 45.774 1.00 97.56 166 SER A CA 1
ATOM 1362 C C . SER A 1 166 ? -31.292 -0.444 46.328 1.00 97.56 166 SER A C 1
ATOM 1364 O O . SER A 1 166 ? -31.684 -0.164 47.461 1.00 97.56 166 SER A O 1
ATOM 1366 N N . VAL A 1 167 ? -31.885 -1.368 45.568 1.00 97.12 167 VAL A N 1
ATOM 1367 C CA . VAL A 1 167 ? -33.058 -2.145 46.000 1.00 97.12 167 VAL A CA 1
ATOM 1368 C C . VAL A 1 167 ? -32.729 -3.008 47.218 1.00 97.12 167 VAL A C 1
ATOM 1370 O O . VAL A 1 167 ? -33.507 -3.043 48.166 1.00 97.12 167 VAL A O 1
ATOM 1373 N N . GLU A 1 168 ? -31.563 -3.652 47.242 1.00 97.06 168 GLU A N 1
ATOM 1374 C CA . GLU A 1 168 ? -31.118 -4.453 48.386 1.00 97.06 168 GLU A CA 1
ATOM 1375 C C . GLU A 1 168 ? -30.989 -3.608 49.661 1.00 97.06 168 GLU A C 1
ATOM 1377 O O . GLU A 1 168 ? -31.489 -4.003 50.714 1.00 97.06 168 GLU A O 1
ATOM 1382 N N . ARG A 1 169 ? -30.418 -2.398 49.562 1.00 97.19 169 ARG A N 1
ATOM 1383 C CA . ARG A 1 169 ? -30.366 -1.454 50.692 1.00 97.19 169 ARG A CA 1
ATOM 1384 C C . ARG A 1 169 ? -31.758 -1.043 51.171 1.00 97.19 169 ARG A C 1
ATOM 1386 O O . ARG A 1 169 ? -31.966 -0.924 52.375 1.00 97.19 169 ARG A O 1
ATOM 1393 N N . MET A 1 170 ? -32.705 -0.838 50.256 1.00 96.69 170 MET A N 1
ATOM 1394 C CA . MET A 1 170 ? -34.088 -0.500 50.608 1.00 96.69 170 MET A CA 1
ATOM 1395 C C . MET A 1 170 ? -34.793 -1.663 51.321 1.00 96.69 170 MET A C 1
ATOM 1397 O O . MET A 1 170 ? -35.426 -1.454 52.352 1.00 96.69 170 MET A O 1
ATOM 1401 N N . LEU A 1 171 ? -34.635 -2.893 50.821 1.00 97.12 171 LEU A N 1
ATOM 1402 C CA . LEU A 1 171 ? -35.169 -4.100 51.460 1.00 97.12 171 LEU A CA 1
ATOM 1403 C C . LEU A 1 171 ? -34.576 -4.324 52.851 1.00 97.12 171 LEU A C 1
ATOM 1405 O O . LEU A 1 171 ? -35.298 -4.703 53.772 1.00 97.12 171 LEU A O 1
ATOM 1409 N N . GLN A 1 172 ? -33.276 -4.075 53.013 1.00 97.31 172 GLN A N 1
ATOM 1410 C CA . GLN A 1 172 ? -32.627 -4.145 54.315 1.00 97.31 172 GLN A CA 1
ATOM 1411 C C . GLN A 1 172 ? -33.202 -3.098 55.279 1.00 97.31 172 GLN A C 1
ATOM 1413 O O . GLN A 1 172 ? -33.547 -3.452 56.402 1.00 97.31 172 GLN A O 1
ATOM 1418 N N . GLY A 1 173 ? -33.409 -1.859 54.821 1.00 97.25 173 GLY A N 1
ATOM 1419 C CA . GLY A 1 173 ? -34.077 -0.818 55.609 1.00 97.25 173 GLY A CA 1
ATOM 1420 C C . GLY A 1 173 ? -35.484 -1.221 56.065 1.00 97.25 173 GLY A C 1
ATOM 1421 O O . GLY A 1 173 ? -35.793 -1.121 57.249 1.00 97.25 173 GLY A O 1
ATOM 1422 N N . PHE A 1 174 ? -36.312 -1.771 55.169 1.00 97.31 174 PHE A N 1
ATOM 1423 C CA . PHE A 1 174 ? -37.647 -2.261 55.541 1.00 97.31 174 PHE A CA 1
ATOM 1424 C C . PHE A 1 174 ? -37.612 -3.425 56.527 1.00 97.31 174 PHE A C 1
ATOM 1426 O O . PHE A 1 174 ? -38.480 -3.529 57.393 1.00 97.31 174 PHE A O 1
ATOM 1433 N N . LYS A 1 175 ? -36.623 -4.312 56.407 1.00 97.75 175 LYS A N 1
ATOM 1434 C CA . LYS A 1 175 ? -36.436 -5.398 57.365 1.00 97.75 175 LYS A CA 1
ATOM 1435 C C . LYS A 1 175 ? -36.108 -4.850 58.754 1.00 97.75 175 LYS A C 1
ATOM 1437 O O . LYS A 1 175 ? -36.745 -5.259 59.720 1.00 97.75 175 LYS A O 1
ATOM 1442 N N . ASP A 1 176 ? -35.175 -3.906 58.838 1.00 97.69 176 ASP A N 1
ATOM 1443 C CA . ASP A 1 176 ? -34.775 -3.286 60.102 1.00 97.69 176 ASP A CA 1
ATOM 1444 C C . ASP A 1 176 ? -35.952 -2.524 60.750 1.00 97.69 176 ASP A C 1
ATOM 1446 O O . ASP A 1 176 ? -36.164 -2.602 61.964 1.00 97.69 176 ASP A O 1
ATOM 1450 N N . GLU A 1 177 ? -36.776 -1.840 59.949 1.00 96.94 177 GLU A N 1
ATOM 1451 C CA . GLU A 1 177 ? -38.014 -1.193 60.407 1.00 96.94 177 GLU A CA 1
ATOM 1452 C C . GLU A 1 177 ? -39.053 -2.204 60.908 1.00 96.94 177 GLU A C 1
ATOM 1454 O O . GLU A 1 177 ? -39.633 -2.013 61.979 1.00 96.94 177 GLU A O 1
ATOM 1459 N N . ALA A 1 178 ? -39.279 -3.298 60.176 1.00 95.94 178 ALA A N 1
ATOM 1460 C CA . ALA A 1 178 ? -40.209 -4.350 60.577 1.00 95.94 178 ALA A CA 1
ATOM 1461 C C . ALA A 1 178 ? -39.770 -5.038 61.879 1.00 95.94 178 ALA A C 1
ATOM 1463 O O . ALA A 1 178 ? -40.606 -5.283 62.753 1.00 95.94 178 ALA A O 1
ATOM 1464 N N . ASP A 1 179 ? -38.473 -5.306 62.040 1.00 96.38 179 ASP A N 1
ATOM 1465 C CA . ASP A 1 179 ? -37.904 -5.861 63.270 1.00 96.38 179 ASP A CA 1
ATOM 1466 C C . ASP A 1 179 ? -38.058 -4.874 64.441 1.00 96.38 179 ASP A C 1
ATOM 1468 O O . ASP A 1 179 ? -38.460 -5.268 65.539 1.00 96.38 179 ASP A O 1
ATOM 1472 N N . THR A 1 180 ? -37.850 -3.576 64.195 1.00 96.50 180 THR A N 1
ATOM 1473 C CA . THR A 1 180 ? -38.069 -2.513 65.190 1.00 96.50 180 THR A CA 1
ATOM 1474 C C . THR A 1 180 ? -39.540 -2.427 65.612 1.00 96.50 180 THR A C 1
ATOM 1476 O O . THR A 1 180 ? -39.842 -2.381 66.806 1.00 96.50 180 THR A O 1
ATOM 1479 N N . LEU A 1 181 ? -40.476 -2.452 64.657 1.00 95.38 181 LEU A N 1
ATOM 1480 C CA . LEU A 1 181 ? -41.917 -2.450 64.928 1.00 95.38 181 LEU A CA 1
ATOM 1481 C C . LEU A 1 181 ? -42.354 -3.707 65.684 1.00 95.38 181 LEU A C 1
ATOM 1483 O O . LEU A 1 181 ? -43.166 -3.625 66.607 1.00 95.38 181 LEU A O 1
ATOM 1487 N N . ARG A 1 182 ? -41.803 -4.870 65.327 1.00 96.00 182 ARG A N 1
ATOM 1488 C CA . ARG A 1 182 ? -42.066 -6.140 66.010 1.00 96.00 182 ARG A CA 1
ATOM 1489 C C . ARG A 1 182 ? -41.609 -6.090 67.465 1.00 96.00 182 ARG A C 1
ATOM 1491 O O . ARG A 1 182 ? -42.341 -6.555 68.339 1.00 96.00 182 ARG A O 1
ATOM 1498 N N . GLU A 1 183 ? -40.440 -5.517 67.732 1.00 95.88 183 GLU A N 1
ATOM 1499 C CA . GLU A 1 183 ? -39.945 -5.359 69.098 1.00 95.88 183 GLU A CA 1
ATOM 1500 C C . GLU A 1 183 ? -40.798 -4.364 69.891 1.00 95.88 183 GLU A C 1
ATOM 1502 O O . GLU A 1 183 ? -41.215 -4.674 71.007 1.00 95.88 183 GLU A O 1
ATOM 1507 N N . ALA A 1 184 ? -41.163 -3.222 69.298 1.00 95.50 184 ALA A N 1
ATOM 1508 C CA . ALA A 1 184 ? -42.068 -2.258 69.925 1.00 95.50 184 ALA A CA 1
ATOM 1509 C C . ALA A 1 184 ? -43.430 -2.886 70.277 1.00 95.50 184 ALA A C 1
ATOM 1511 O O . ALA A 1 184 ? -43.941 -2.685 71.381 1.00 95.50 184 ALA A O 1
ATOM 1512 N N . LEU A 1 185 ? -43.994 -3.701 69.378 1.00 94.75 185 LEU A N 1
ATOM 1513 C CA . LEU A 1 185 ? -45.240 -4.432 69.615 1.00 94.75 185 LEU A CA 1
ATOM 1514 C C . LEU A 1 185 ? -45.094 -5.464 70.742 1.00 94.75 185 LEU A C 1
ATOM 1516 O O . LEU A 1 185 ? -45.986 -5.589 71.576 1.00 94.75 185 LEU A O 1
ATOM 1520 N N . ASN A 1 186 ? -43.978 -6.192 70.789 1.00 95.06 186 ASN A N 1
ATOM 1521 C CA . ASN A 1 186 ? -43.701 -7.178 71.832 1.00 95.06 186 ASN A CA 1
ATOM 1522 C C . ASN A 1 186 ? -43.539 -6.516 73.209 1.00 95.06 186 ASN A C 1
ATOM 1524 O O . ASN A 1 186 ? -44.072 -7.016 74.198 1.00 95.06 186 ASN A O 1
ATOM 1528 N N . ILE A 1 187 ? -42.871 -5.361 73.277 1.00 92.81 187 ILE A N 1
ATOM 1529 C CA . ILE A 1 187 ? -42.774 -4.550 74.498 1.00 92.81 187 ILE A CA 1
ATOM 1530 C C . ILE A 1 187 ? -44.162 -4.065 74.922 1.00 92.81 187 ILE A C 1
ATOM 1532 O O . ILE A 1 187 ? -44.525 -4.231 76.084 1.00 92.81 187 ILE A O 1
ATOM 1536 N N . ALA A 1 188 ? -44.958 -3.522 73.996 1.00 93.00 188 ALA A N 1
ATOM 1537 C CA . ALA A 1 188 ? -46.315 -3.068 74.291 1.00 93.00 188 ALA A CA 1
ATOM 1538 C C . ALA A 1 188 ? -47.204 -4.218 74.794 1.00 93.00 188 ALA A C 1
ATOM 1540 O O . ALA A 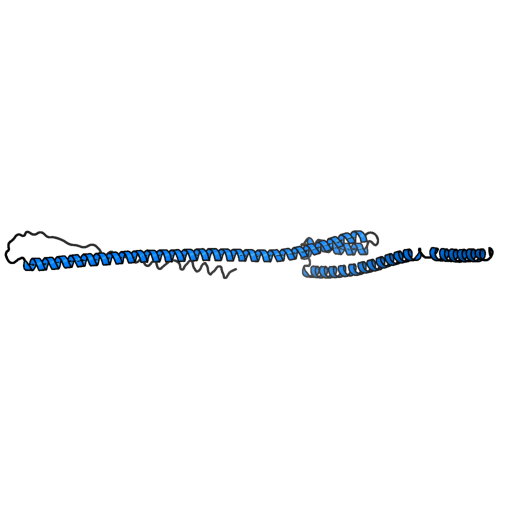1 188 ? -47.886 -4.076 75.806 1.00 93.00 188 ALA A O 1
ATOM 1541 N N . ALA A 1 189 ? -47.149 -5.382 74.145 1.00 92.50 189 ALA A N 1
ATOM 1542 C CA . ALA A 1 189 ? -47.888 -6.570 74.560 1.00 92.50 189 ALA A CA 1
ATOM 1543 C C . ALA A 1 189 ? -47.448 -7.074 75.944 1.00 92.50 189 ALA A C 1
ATOM 1545 O O . ALA A 1 189 ? -48.300 -7.392 76.773 1.00 92.50 189 ALA A O 1
ATOM 1546 N N . ARG A 1 190 ? -46.136 -7.111 76.225 1.00 90.81 190 ARG A N 1
ATOM 1547 C CA . ARG A 1 190 ? -45.604 -7.462 77.554 1.00 90.81 190 ARG A CA 1
ATOM 1548 C C . ARG A 1 190 ? -46.041 -6.463 78.618 1.00 90.81 190 ARG A C 1
ATOM 1550 O O . ARG A 1 190 ? -46.505 -6.894 79.664 1.00 90.81 190 ARG A O 1
ATOM 1557 N N . ALA A 1 191 ? -45.977 -5.165 78.334 1.00 88.31 191 ALA A N 1
ATOM 1558 C CA . ALA A 1 191 ? -46.429 -4.123 79.250 1.00 88.31 191 ALA A CA 1
ATOM 1559 C C . ALA A 1 191 ? -47.930 -4.247 79.566 1.00 88.31 191 ALA A C 1
ATOM 1561 O O . ALA A 1 191 ? -48.322 -4.121 80.722 1.00 88.31 191 ALA A O 1
ATOM 1562 N N . VAL A 1 192 ? -48.773 -4.560 78.573 1.00 84.38 192 VAL A N 1
ATOM 1563 C CA . VAL A 1 192 ? -50.207 -4.828 78.791 1.00 84.38 192 VAL A CA 1
ATOM 1564 C C . VAL A 1 192 ? -50.418 -6.102 79.607 1.00 84.38 192 VAL A C 1
ATOM 1566 O O . VAL A 1 192 ? -51.239 -6.101 80.521 1.00 84.38 192 VAL A O 1
ATOM 1569 N N . ALA A 1 193 ? -49.687 -7.181 79.325 1.00 86.44 193 ALA A N 1
ATOM 1570 C CA . ALA A 1 193 ? -49.780 -8.418 80.099 1.00 86.44 193 ALA A CA 1
ATOM 1571 C C . ALA A 1 193 ? -49.337 -8.215 81.559 1.00 86.44 193 ALA A C 1
ATOM 1573 O O . ALA A 1 193 ? -50.019 -8.674 82.470 1.00 86.44 193 ALA A O 1
ATOM 1574 N N . GLU A 1 194 ? -48.245 -7.486 81.796 1.00 82.25 194 GLU A N 1
ATOM 1575 C CA . GLU A 1 194 ? -47.774 -7.105 83.132 1.00 82.25 194 GLU A CA 1
ATOM 1576 C C . GLU A 1 194 ? -48.781 -6.210 83.857 1.00 82.25 194 GLU A C 1
ATOM 1578 O O . GLU A 1 194 ? -49.099 -6.480 85.013 1.00 82.25 194 GLU A O 1
ATOM 1583 N N . ALA A 1 195 ? -49.353 -5.214 83.175 1.00 79.50 195 ALA A N 1
ATOM 1584 C CA . ALA A 1 195 ? -50.410 -4.368 83.725 1.00 79.50 195 ALA A CA 1
ATOM 1585 C C . ALA A 1 195 ? -51.685 -5.167 84.038 1.00 79.50 195 ALA A C 1
ATOM 1587 O O . ALA A 1 195 ? -52.315 -4.934 85.062 1.00 79.50 195 ALA A O 1
ATOM 1588 N N . THR A 1 196 ? -52.042 -6.150 83.207 1.00 77.12 196 THR A N 1
ATOM 1589 C CA . THR A 1 196 ? -53.185 -7.045 83.451 1.00 77.12 196 THR A CA 1
ATOM 1590 C C . THR A 1 196 ? -52.908 -7.970 84.637 1.00 77.12 196 THR A C 1
ATOM 1592 O O . THR A 1 196 ? -53.787 -8.174 85.463 1.00 77.12 196 THR A O 1
ATOM 1595 N N . MET A 1 197 ? -51.685 -8.492 84.784 1.00 70.19 197 MET A N 1
ATOM 1596 C CA . MET A 1 197 ? -51.286 -9.294 85.949 1.00 70.19 197 MET A CA 1
ATOM 1597 C C . MET A 1 197 ? -51.205 -8.459 87.235 1.00 70.19 197 MET A C 1
ATOM 1599 O O . MET A 1 197 ? -51.587 -8.948 88.294 1.00 70.19 197 MET A O 1
ATOM 1603 N N . GLN A 1 198 ? -50.761 -7.201 87.163 1.00 60.62 198 GLN A N 1
ATOM 1604 C CA . GLN A 1 198 ? -50.790 -6.268 88.295 1.00 60.62 198 GLN A CA 1
ATOM 1605 C C . GLN A 1 198 ? -52.218 -5.827 88.645 1.00 60.62 198 GLN A C 1
ATOM 1607 O O . GLN A 1 198 ? -52.548 -5.760 89.826 1.00 60.62 198 GLN A O 1
ATOM 1612 N N . GLY A 1 199 ? -53.082 -5.608 87.650 1.00 54.22 199 GLY A N 1
ATOM 1613 C CA . GLY A 1 199 ? -54.513 -5.346 87.836 1.00 54.22 199 GLY A CA 1
ATOM 1614 C C . GLY A 1 199 ? -55.275 -6.555 88.391 1.00 54.22 199 GLY A C 1
ATOM 1615 O O . GLY A 1 199 ? -56.158 -6.398 89.224 1.00 54.22 199 GLY A O 1
ATOM 1616 N N . PHE A 1 200 ? -54.869 -7.779 88.041 1.00 44.84 200 PHE A N 1
ATOM 1617 C CA . PHE A 1 200 ? -55.428 -9.021 88.591 1.00 44.84 200 PHE A CA 1
ATOM 1618 C C . PHE A 1 200 ? -55.039 -9.266 90.063 1.00 44.84 200 PHE A C 1
ATOM 1620 O O . PHE A 1 200 ? -55.723 -10.003 90.767 1.00 44.84 200 PHE A O 1
ATOM 1627 N N . VAL A 1 201 ? -53.979 -8.620 90.565 1.00 46.22 201 VAL A N 1
ATOM 1628 C CA . VAL A 1 201 ? -53.641 -8.582 92.004 1.00 46.22 201 VAL A CA 1
ATOM 1629 C C . VAL A 1 201 ? -54.332 -7.402 92.718 1.00 46.22 201 VAL A C 1
ATOM 1631 O O . VAL A 1 201 ? -54.289 -7.313 93.944 1.00 46.22 201 VAL A O 1
ATOM 1634 N N . GLY A 1 202 ? -55.004 -6.515 91.976 1.00 46.66 202 GLY A N 1
ATOM 1635 C CA . GLY A 1 202 ? -55.553 -5.257 92.478 1.00 46.66 202 GLY A CA 1
ATOM 1636 C C . GLY A 1 202 ? -57.071 -5.166 92.630 1.00 46.66 202 GLY A C 1
ATOM 1637 O O . GLY A 1 202 ? -57.509 -4.218 93.271 1.00 46.66 202 GLY A O 1
ATOM 1638 N N . GLU A 1 203 ? -57.881 -6.090 92.100 1.00 40.09 203 GLU A N 1
ATOM 1639 C CA . GLU A 1 203 ? -59.333 -5.846 92.068 1.00 40.09 203 GLU A CA 1
ATOM 1640 C C . GLU A 1 203 ? -60.184 -7.107 92.289 1.00 40.09 203 GLU A C 1
ATOM 1642 O O . GLU A 1 203 ? -60.569 -7.829 91.371 1.00 40.09 203 GLU A O 1
ATOM 1647 N N . LEU A 1 204 ? -60.491 -7.352 93.566 1.00 44.22 204 LEU A N 1
ATOM 1648 C CA . LEU A 1 204 ? -61.790 -7.872 93.985 1.00 44.22 204 LEU A CA 1
ATOM 1649 C C . LEU A 1 204 ? -62.616 -6.677 94.488 1.00 44.22 204 LEU A C 1
ATOM 1651 O O . LEU A 1 204 ? -62.101 -5.924 95.314 1.00 44.22 204 LEU A O 1
ATOM 1655 N N . VAL A 1 205 ? -63.898 -6.642 94.080 1.00 44.12 205 VAL A N 1
ATOM 1656 C CA . VAL A 1 205 ? -65.023 -5.768 94.518 1.00 44.12 205 VAL A CA 1
ATOM 1657 C C . VAL A 1 205 ? -65.140 -4.445 93.735 1.00 44.12 205 VAL A C 1
ATOM 1659 O O . VAL A 1 205 ? -64.187 -3.683 93.741 1.00 44.12 205 VAL A O 1
ATOM 1662 N N . GLU A 1 206 ? -66.236 -4.015 93.089 1.00 47.50 206 GLU A N 1
ATOM 1663 C CA . GLU A 1 206 ? -67.614 -4.452 92.726 1.00 47.50 206 GLU A CA 1
ATOM 1664 C C . GLU A 1 206 ? -68.076 -3.412 91.659 1.00 47.50 206 GLU A C 1
ATOM 1666 O O . GLU A 1 206 ? -67.744 -2.237 91.782 1.00 47.50 206 GLU A O 1
ATOM 1671 N N . ASP A 1 207 ? -68.532 -3.811 90.471 1.00 41.47 207 ASP A N 1
ATOM 1672 C CA . ASP A 1 207 ? -69.929 -3.888 89.980 1.00 41.47 207 ASP A CA 1
ATOM 1673 C C . ASP A 1 207 ? -70.674 -2.565 89.620 1.00 41.47 207 ASP A C 1
ATOM 1675 O O . ASP A 1 207 ? -70.636 -1.565 90.329 1.00 41.47 207 ASP A O 1
ATOM 1679 N N . GLU A 1 208 ? -71.427 -2.669 88.514 1.00 44.47 208 GLU A N 1
ATOM 1680 C CA . GLU A 1 208 ? -72.685 -1.981 88.158 1.00 44.47 208 GLU A CA 1
ATOM 1681 C C . GLU A 1 208 ? -72.770 -0.829 87.100 1.00 44.47 208 GLU A C 1
ATOM 1683 O O . GLU A 1 208 ? -72.456 0.334 87.332 1.00 44.47 208 GLU A O 1
ATOM 1688 N N . LEU A 1 209 ? -73.336 -1.232 85.938 1.00 51.12 209 LEU A N 1
ATOM 1689 C CA . LEU A 1 209 ? -74.176 -0.578 84.899 1.00 51.12 209 LEU A CA 1
ATOM 1690 C C . LEU A 1 209 ? -73.820 0.799 84.290 1.00 51.12 209 LEU A C 1
ATOM 1692 O O . LEU A 1 209 ? -73.889 1.820 84.957 1.00 51.12 209 LEU A O 1
ATOM 1696 N N . THR A 1 210 ? -73.770 0.883 82.945 1.00 36.81 210 THR A N 1
ATOM 1697 C CA . THR A 1 210 ? -74.921 1.287 82.081 1.00 36.81 210 THR A CA 1
ATOM 1698 C C . THR A 1 210 ? -74.635 1.038 80.578 1.00 36.81 210 THR A C 1
ATOM 1700 O O . THR A 1 210 ? -73.571 1.390 80.080 1.00 36.81 210 THR A O 1
ATOM 1703 N N . GLN A 1 211 ? -75.598 0.468 79.837 1.00 47.47 211 GLN A N 1
ATOM 1704 C CA . GLN A 1 211 ? -75.688 0.497 78.357 1.00 47.47 211 GLN A CA 1
ATOM 1705 C C . GLN A 1 211 ? -76.482 1.749 77.902 1.00 47.47 211 GLN A C 1
ATOM 1707 O O . GLN A 1 211 ? -77.303 2.238 78.680 1.00 47.47 211 GLN A O 1
ATOM 1712 N N . PRO A 1 212 ? -76.311 2.256 76.661 1.00 52.62 212 PRO A N 1
ATOM 1713 C CA . PRO A 1 212 ? -77.189 1.797 75.575 1.00 52.62 212 PRO A CA 1
ATOM 1714 C C . PRO A 1 212 ? -76.509 1.619 74.203 1.00 52.62 212 PRO A C 1
ATOM 1716 O O . PRO A 1 212 ? -75.413 2.100 73.931 1.00 52.62 212 PRO A O 1
ATOM 1719 N N . ALA A 1 213 ? -77.221 0.873 73.361 1.00 48.28 213 ALA A N 1
ATOM 1720 C CA . ALA A 1 213 ? -76.935 0.488 71.986 1.00 48.28 213 ALA A CA 1
ATOM 1721 C C . ALA A 1 213 ? -76.864 1.658 70.984 1.00 48.28 213 ALA A C 1
ATOM 1723 O O . ALA A 1 213 ? -77.592 2.630 71.146 1.00 48.28 213 ALA A O 1
ATOM 1724 N N . ASP A 1 214 ? -76.114 1.486 69.885 1.00 36.25 214 ASP A N 1
ATOM 1725 C CA . ASP A 1 214 ? -76.732 1.392 68.551 1.00 36.25 214 ASP A CA 1
ATOM 1726 C C . ASP A 1 214 ? -75.776 0.780 67.501 1.00 36.25 214 ASP A C 1
ATOM 1728 O O . ASP A 1 214 ? -74.577 1.051 67.470 1.00 36.25 214 ASP A O 1
ATOM 1732 N N . LYS A 1 215 ? -76.332 -0.090 66.654 1.00 47.06 215 LYS A N 1
ATOM 1733 C CA . LYS A 1 215 ? -75.756 -0.616 65.391 1.00 47.06 215 LYS A CA 1
ATOM 1734 C C . LYS A 1 215 ? -76.043 0.429 64.270 1.00 47.06 215 LYS A C 1
ATOM 1736 O O . LYS A 1 215 ? -76.816 1.334 64.565 1.00 47.06 215 LYS A O 1
ATOM 1741 N N . PRO A 1 216 ? -75.588 0.333 62.988 1.00 59.66 216 PRO A N 1
ATOM 1742 C CA . PRO A 1 216 ? -75.207 -0.883 62.249 1.00 59.66 216 PRO A CA 1
ATOM 1743 C C . PRO A 1 216 ? -74.067 -0.738 61.192 1.00 59.66 216 PRO A C 1
ATOM 1745 O O . PRO A 1 216 ? -73.575 0.343 60.888 1.00 59.66 216 PRO A O 1
ATOM 1748 N N . THR A 1 217 ? -73.828 -1.862 60.500 1.00 41.91 217 THR A N 1
ATOM 1749 C CA . THR A 1 217 ? -73.461 -1.998 59.065 1.00 41.91 217 THR A CA 1
ATOM 1750 C C . THR A 1 217 ? -71.994 -1.845 58.633 1.00 41.91 217 THR A C 1
ATOM 1752 O O . THR A 1 217 ? -71.527 -0.762 58.305 1.00 41.91 217 THR A O 1
ATOM 1755 N N . ASP A 1 218 ? -71.341 -3.002 58.476 1.00 58.41 218 ASP A N 1
ATOM 1756 C CA . ASP A 1 218 ? -70.485 -3.341 57.319 1.00 58.41 218 ASP A CA 1
ATOM 1757 C C . ASP A 1 218 ? -71.232 -3.047 55.990 1.00 58.41 218 ASP A C 1
ATOM 1759 O O . ASP A 1 218 ? -72.467 -3.137 55.994 1.00 58.41 218 ASP A O 1
ATOM 1763 N N . PRO A 1 219 ? -70.576 -2.793 54.825 1.00 64.62 219 PRO A N 1
ATOM 1764 C CA . PRO A 1 219 ? -69.702 -3.813 54.226 1.00 64.62 219 PRO A CA 1
ATOM 1765 C C . PRO A 1 219 ? -68.580 -3.215 53.305 1.00 64.62 219 PRO A C 1
ATOM 1767 O O . PRO A 1 219 ? -68.163 -2.082 53.537 1.00 64.62 219 PRO A O 1
ATOM 1770 N N . PRO A 1 220 ? -67.983 -3.938 52.328 1.00 68.38 220 PRO A N 1
ATOM 1771 C CA . PRO A 1 220 ? -66.534 -4.199 52.317 1.00 68.38 220 PRO A CA 1
ATOM 1772 C C . PRO A 1 220 ? -65.841 -3.727 51.020 1.00 68.38 220 PRO A C 1
ATOM 1774 O O . PRO A 1 220 ? -66.371 -3.940 49.939 1.00 68.38 220 PRO A O 1
ATOM 1777 N N . LEU A 1 221 ? -64.633 -3.160 51.044 1.00 56.88 221 LEU A N 1
ATOM 1778 C CA . LEU A 1 221 ? -63.931 -2.793 49.795 1.00 56.88 221 LEU A CA 1
ATOM 1779 C C . LEU A 1 221 ? -62.401 -2.851 49.965 1.00 56.88 221 LEU A C 1
ATOM 1781 O O . LEU A 1 221 ? -61.910 -2.645 51.071 1.00 56.88 221 LEU A O 1
ATOM 1785 N N . PRO A 1 222 ? -61.632 -3.095 48.890 1.00 52.31 222 PRO A N 1
ATOM 1786 C CA . PRO A 1 222 ? -61.534 -4.380 48.210 1.00 52.31 222 PRO A CA 1
ATOM 1787 C C . PRO A 1 222 ? -60.081 -4.888 48.209 1.00 52.31 222 PRO A C 1
ATOM 1789 O O . PRO A 1 222 ? -59.122 -4.132 48.333 1.00 52.31 222 PRO A O 1
ATOM 1792 N N . LEU A 1 223 ? -59.924 -6.194 48.002 1.00 51.25 223 LEU A N 1
ATOM 1793 C CA . LEU A 1 223 ? -58.691 -6.756 47.461 1.00 51.25 223 LEU A CA 1
ATOM 1794 C C . LEU A 1 223 ? -58.474 -6.162 46.061 1.00 51.25 223 LEU A C 1
ATOM 1796 O O . LEU A 1 223 ? -59.090 -6.622 45.100 1.00 51.25 223 LEU A O 1
ATOM 1800 N N . GLU A 1 224 ? -57.607 -5.158 45.938 1.00 42.53 224 GLU A N 1
ATOM 1801 C CA . GLU A 1 224 ? -56.919 -4.912 44.673 1.00 42.53 224 GLU A CA 1
ATOM 1802 C C . GLU A 1 224 ? -55.910 -6.044 44.484 1.00 42.53 224 GLU A C 1
ATOM 1804 O O . GLU A 1 224 ? -54.801 -6.062 45.016 1.00 42.53 224 GLU A O 1
ATOM 1809 N N . THR A 1 225 ? -56.354 -7.048 43.737 1.00 49.56 225 THR A N 1
ATOM 1810 C CA . THR A 1 225 ? -55.492 -7.857 42.889 1.00 49.56 225 THR A CA 1
ATOM 1811 C C . THR A 1 225 ? -54.599 -6.924 42.078 1.00 49.56 225 THR A C 1
ATOM 1813 O O . THR A 1 225 ? -55.045 -6.349 41.086 1.00 49.56 225 THR A O 1
ATOM 1816 N N . LEU A 1 226 ? -53.334 -6.797 42.478 1.00 41.12 226 LEU A N 1
ATOM 1817 C CA . LEU A 1 226 ? -52.268 -6.435 41.554 1.00 41.12 226 LEU A CA 1
ATOM 1818 C C . LEU A 1 226 ? -52.151 -7.589 40.558 1.00 41.12 226 LEU A C 1
ATOM 1820 O O . LEU A 1 226 ? -51.494 -8.601 40.800 1.00 41.12 226 LEU A O 1
ATOM 1824 N N . VAL A 1 227 ? -52.897 -7.443 39.466 1.00 45.59 227 VAL A N 1
ATOM 1825 C CA . VAL A 1 227 ? -52.622 -8.093 38.194 1.00 45.59 227 VAL A CA 1
ATOM 1826 C C . VAL A 1 227 ? -51.184 -7.717 37.856 1.00 45.59 227 VAL A C 1
ATOM 1828 O O . VAL A 1 227 ? -50.889 -6.572 37.530 1.00 45.59 227 VAL A O 1
ATOM 1831 N N . VAL A 1 228 ? -50.273 -8.673 38.018 1.00 45.22 228 VAL A N 1
ATOM 1832 C CA . VAL A 1 228 ? -49.030 -8.666 37.256 1.00 45.22 228 VAL A CA 1
ATOM 1833 C C . VAL A 1 228 ? -49.479 -8.919 35.827 1.00 45.22 228 VAL A C 1
ATOM 1835 O O . VAL A 1 228 ? -49.796 -10.045 35.450 1.00 45.22 228 VAL A O 1
ATOM 1838 N N . GLU A 1 229 ? -49.645 -7.828 35.092 1.00 41.47 229 GLU A N 1
ATOM 1839 C CA . GLU A 1 229 ? -49.780 -7.839 33.649 1.00 41.47 229 GLU A CA 1
ATOM 1840 C C . GLU A 1 229 ? -48.435 -8.348 33.131 1.00 41.47 229 GLU A C 1
ATOM 1842 O O . GLU A 1 229 ? -47.408 -7.670 33.190 1.00 41.47 229 GLU A O 1
ATOM 1847 N N . SER A 1 230 ? -48.416 -9.630 32.782 1.00 51.00 230 SER A N 1
ATOM 1848 C CA . SER A 1 230 ? -47.357 -10.217 31.986 1.00 51.00 230 SER A CA 1
ATOM 1849 C C . SER A 1 230 ? -47.420 -9.553 30.612 1.00 51.00 230 SER A C 1
ATOM 1851 O O . SER A 1 230 ? -48.103 -10.052 29.721 1.00 51.00 230 SER A O 1
ATOM 1853 N N . ASP A 1 231 ? -46.716 -8.436 30.438 1.00 45.22 231 ASP A N 1
ATOM 1854 C CA . ASP A 1 231 ? -46.274 -7.988 29.116 1.00 45.22 231 ASP A CA 1
ATOM 1855 C C . ASP A 1 231 ? -45.169 -8.948 28.652 1.00 45.22 231 ASP A C 1
ATOM 1857 O O . ASP A 1 231 ? -43.970 -8.674 28.674 1.00 45.22 231 ASP A O 1
ATOM 1861 N N . GLU A 1 232 ? -45.615 -10.148 28.301 1.00 55.41 232 GLU A N 1
ATOM 1862 C CA . GLU A 1 232 ? -44.890 -11.164 27.563 1.00 55.41 232 GLU A CA 1
ATOM 1863 C C . GLU A 1 232 ? -45.442 -11.128 26.135 1.00 55.41 232 GLU A C 1
ATOM 1865 O O . GLU A 1 232 ? -46.199 -12.003 25.750 1.00 55.41 232 GLU A O 1
ATOM 1870 N N . GLU A 1 233 ? -45.151 -10.058 25.388 1.00 54.72 233 GLU A N 1
ATOM 1871 C CA . GLU A 1 233 ? -45.213 -10.008 23.917 1.00 54.72 233 GLU A CA 1
ATOM 1872 C C . GLU A 1 233 ? -44.819 -8.605 23.425 1.00 54.72 233 GLU A C 1
ATOM 1874 O O . GLU A 1 233 ? -45.650 -7.706 23.388 1.00 54.72 233 GLU A O 1
ATOM 1879 N N . LEU A 1 234 ? -43.541 -8.419 23.062 1.00 51.28 234 LEU A N 1
ATOM 1880 C CA . LEU A 1 234 ? -43.057 -7.618 21.916 1.00 51.28 234 LEU A CA 1
ATOM 1881 C C . LEU A 1 234 ? -41.561 -7.309 22.069 1.00 51.28 234 LEU A C 1
ATOM 1883 O O . LEU A 1 234 ? -41.181 -6.200 22.421 1.00 51.28 234 LEU A O 1
ATOM 1887 N N . ASP A 1 235 ? -40.706 -8.287 21.752 1.00 48.97 235 ASP A N 1
ATOM 1888 C CA . ASP A 1 235 ? -39.447 -7.961 21.055 1.00 48.97 235 ASP A CA 1
ATOM 1889 C C . ASP A 1 235 ? -38.846 -9.123 20.234 1.00 48.97 235 ASP A C 1
ATOM 1891 O O . ASP A 1 235 ? -37.672 -9.114 19.868 1.00 48.97 235 ASP A O 1
ATOM 1895 N N . GLU A 1 236 ? -39.653 -10.122 19.848 1.00 50.06 236 GLU A N 1
ATOM 1896 C CA . GLU A 1 236 ? -39.215 -11.160 18.895 1.00 50.06 236 GLU A CA 1
ATOM 1897 C C . GLU A 1 236 ? -39.231 -10.692 17.425 1.00 50.06 236 GLU A C 1
ATOM 1899 O O . GLU A 1 236 ? -38.760 -11.408 16.541 1.00 50.06 236 GLU A O 1
ATOM 1904 N N . GLN A 1 237 ? -39.704 -9.472 17.137 1.00 49.66 237 GLN A N 1
ATOM 1905 C CA . GLN A 1 237 ? -39.651 -8.895 15.787 1.00 49.66 237 GLN A CA 1
ATOM 1906 C C . GLN A 1 237 ? -38.377 -8.093 15.493 1.00 49.66 237 GLN A C 1
ATOM 1908 O O . GLN A 1 237 ? -38.061 -7.907 14.321 1.00 49.66 237 GLN A O 1
ATOM 1913 N N . HIS A 1 238 ? -37.583 -7.700 16.497 1.00 49.66 238 HIS A N 1
ATOM 1914 C CA . HIS A 1 238 ? -36.346 -6.948 16.247 1.00 49.66 238 HIS A CA 1
ATOM 1915 C C . HIS A 1 238 ? -35.100 -7.824 16.028 1.00 49.66 238 HIS A C 1
ATOM 1917 O O . HIS A 1 238 ? -34.062 -7.316 15.600 1.00 49.66 238 HIS A O 1
ATOM 1923 N N . PHE A 1 239 ? -35.198 -9.144 16.245 1.00 48.38 239 PHE A N 1
ATOM 1924 C CA . PHE A 1 239 ? -34.072 -10.072 16.074 1.00 48.38 239 PHE A CA 1
ATOM 1925 C C . PHE A 1 239 ? -34.010 -10.748 14.689 1.00 48.38 239 PHE A C 1
ATOM 1927 O O . PHE A 1 239 ? -32.954 -11.245 14.302 1.00 48.38 239 PHE A O 1
ATOM 1934 N N . GLN A 1 240 ? -35.091 -10.740 13.894 1.00 51.00 240 GLN A N 1
ATOM 1935 C CA . GLN A 1 240 ? -35.063 -11.312 12.532 1.00 51.00 240 GLN A CA 1
ATOM 1936 C C . GLN A 1 240 ? -34.555 -10.340 11.453 1.00 51.00 240 GLN A C 1
ATOM 1938 O O . GLN A 1 240 ? -33.989 -10.787 10.451 1.00 51.00 240 GLN A O 1
ATOM 1943 N N . ASP A 1 241 ? -34.635 -9.028 11.684 1.00 51.16 241 ASP A N 1
ATOM 1944 C CA . ASP A 1 241 ? -34.079 -8.031 10.756 1.00 51.16 241 ASP A CA 1
ATOM 1945 C C . ASP A 1 241 ? -32.554 -7.867 10.895 1.00 51.16 241 ASP A C 1
ATOM 1947 O O . ASP A 1 241 ? -31.891 -7.403 9.968 1.00 51.16 241 ASP A O 1
ATOM 1951 N N . ALA A 1 242 ? -31.959 -8.323 12.003 1.00 48.88 242 ALA A N 1
ATOM 1952 C CA . ALA A 1 242 ? -30.505 -8.336 12.172 1.00 48.88 242 ALA A CA 1
ATOM 1953 C C . ALA A 1 242 ? -29.826 -9.548 11.502 1.00 48.88 242 ALA A C 1
ATOM 1955 O O . ALA A 1 242 ? -28.666 -9.456 11.109 1.00 48.88 242 ALA A O 1
ATOM 1956 N N . LEU A 1 243 ? -30.539 -10.668 11.315 1.00 50.56 243 LEU A N 1
ATOM 1957 C CA . LEU A 1 243 ? -29.970 -11.894 10.731 1.00 50.56 243 LEU A CA 1
ATOM 1958 C C . LEU A 1 243 ? -30.128 -12.004 9.206 1.00 50.56 243 LEU A C 1
ATOM 1960 O O . LEU A 1 243 ? -29.493 -12.853 8.583 1.00 50.56 243 LEU A O 1
ATOM 1964 N N . THR A 1 244 ? -30.941 -11.151 8.579 1.00 50.78 244 THR A N 1
ATOM 1965 C CA . THR A 1 244 ? -31.117 -11.143 7.114 1.00 50.78 244 THR A CA 1
ATOM 1966 C C . THR A 1 244 ? -30.130 -10.233 6.381 1.00 50.78 244 THR A C 1
ATOM 1968 O O . THR A 1 244 ? -29.943 -10.396 5.175 1.00 50.78 244 THR A O 1
ATOM 1971 N N . VAL A 1 245 ? -29.422 -9.342 7.084 1.00 52.78 245 VAL A N 1
ATOM 1972 C CA . VAL A 1 245 ? -28.397 -8.470 6.477 1.00 52.78 245 VAL A CA 1
ATOM 1973 C C . VAL A 1 245 ? -27.045 -9.182 6.309 1.00 52.78 245 VAL A C 1
ATOM 1975 O O . VAL A 1 245 ? -26.257 -8.792 5.452 1.00 52.78 245 VAL A O 1
ATOM 1978 N N . GLU A 1 246 ? -26.787 -10.279 7.028 1.00 50.06 246 GLU A N 1
ATOM 1979 C CA . GLU A 1 246 ? -25.492 -10.985 6.971 1.00 50.06 246 GLU A CA 1
ATOM 1980 C C . GLU A 1 246 ? -25.416 -12.115 5.920 1.00 50.06 246 GLU A C 1
ATOM 1982 O O . GLU A 1 246 ? -24.362 -12.714 5.730 1.00 50.06 246 GLU A O 1
ATOM 1987 N N . VAL A 1 247 ? -26.505 -12.403 5.191 1.00 53.22 247 VAL A N 1
ATOM 1988 C CA . VAL A 1 247 ? -26.548 -13.486 4.177 1.00 53.22 247 VAL A CA 1
ATOM 1989 C C . VAL A 1 247 ? -26.624 -12.954 2.732 1.00 53.22 247 VAL A C 1
ATOM 1991 O O . VAL A 1 247 ? -26.626 -13.733 1.781 1.00 53.22 247 VAL A O 1
ATOM 1994 N N . ALA A 1 248 ? -26.639 -11.632 2.529 1.00 51.19 248 ALA A N 1
ATOM 1995 C CA . ALA A 1 248 ? -26.769 -11.020 1.198 1.00 51.19 248 ALA A CA 1
ATOM 1996 C C . ALA A 1 248 ? -25.651 -10.024 0.813 1.00 51.19 248 ALA A C 1
ATOM 1998 O O . ALA A 1 248 ? -25.815 -9.301 -0.172 1.00 51.19 248 ALA A O 1
ATOM 1999 N N . GLY A 1 249 ? -24.530 -9.990 1.543 1.00 45.41 249 GLY A N 1
ATOM 2000 C CA . GLY A 1 249 ? -23.357 -9.152 1.241 1.00 45.41 249 GLY A CA 1
ATOM 2001 C C . GLY A 1 249 ? -22.106 -9.962 0.949 1.00 45.41 249 GLY A C 1
ATOM 2002 O O . GLY A 1 249 ? -21.683 -10.698 1.864 1.00 45.41 249 GLY A O 1
#

Mean predicted aligned error: 19.91 Å

Secondary structure (DSSP, 8-state):
-HHHHHHHHHHHHHHHHHHHHHHTTSSHHHHHHHHHHHHHHHHHHHHHHHHHHHHHHHHHHHHHHHHHHHHTTTTTTSHHHHHHHHHHHHHHHHHHH-SSSHHHHHHHHHHHHHHHHHHHHHHHHHHHHHHHHHHHHHHHHHHHHHHHHHHHHHHHHHHHHHHHHHHHHHHHHHHHHHHHHHHHHHHHHHHHHHHHHHHHTT-------------------------------SSTTSSHHHHSSSS--

Solvent-accessible surface area (backbone atoms only — not comparable to full-atom values): 14689 Å² total; per-residue (Å²): 124,78,73,61,59,56,58,50,53,54,49,51,51,52,51,50,52,53,48,52,56,58,62,71,70,67,67,68,61,61,59,50,50,50,53,50,48,53,53,48,51,52,52,52,51,50,53,48,52,50,54,51,47,54,51,53,50,48,55,51,51,51,52,51,48,54,49,42,71,75,41,52,76,68,39,63,75,38,66,70,55,40,51,51,52,52,50,53,54,49,48,56,50,45,63,76,74,42,91,83,71,46,72,65,58,48,50,56,54,51,53,53,50,52,52,48,52,51,48,54,51,51,53,51,51,50,50,54,51,50,55,53,50,51,55,50,50,52,51,49,52,50,52,53,50,53,50,51,52,50,52,52,53,53,50,51,53,48,51,51,52,53,50,51,55,49,51,52,52,50,54,50,50,52,49,55,48,51,54,50,51,51,50,53,50,51,52,52,51,49,52,49,51,51,51,49,56,53,48,69,76,66,67,83,87,81,90,85,89,84,86,85,88,83,86,87,79,86,87,89,85,77,88,77,75,79,74,79,76,78,87,82,81,87,68,80,74,70,60,59,68,65,62,60,63,73,78,78,119

InterPro domains:
  IPR027359 Voltage-dependent channel domain superfamily [G3DSA:1.20.120.350] (23-126)
  IPR031846 Voltage-gated hydrogen channel 1 [PTHR46480] (41-200)

pLDDT: mean 75.95, std 17.51, range [36.25, 98.0]

Organism: Pythium oligandrum (NCBI:txid41045)